Protein AF-A0A2N9GJS6-F1 (afdb_monomer)

Secondary structure (DSSP, 8-state):
-HHHHHHHHHHHHHHHHSPPB-SS-HHHHHHHHHHHHHHTT-GGGG-TT-PPPPPP-TT--HHHHHHHHHHHHHHTS-HHHHHHHHHHTB-GGGHHHHHHHHHHTTT--HHHHHHHHHHHHHHHHHHHHHHHHHHT-SSEEEESS--SEEES-GGGEEEEEEPPTT-EEE-TTS-EEE--EEEEEEEE-TTS-EEEEEEEEE-TT-SSEEEEHHHHHHHHHTT--

Mean predicted aligned error: 14.93 Å

Organism: Fagus sylvatica (NCBI:txid28930)

Solvent-accessible surface area (backbone atoms only — not comparable to full-atom values): 13095 Å² total; per-residue (Å²): 112,69,67,55,53,49,50,54,50,50,48,55,55,53,59,66,68,48,76,62,48,78,89,79,49,66,69,61,51,50,50,52,52,51,50,49,32,49,75,69,68,51,45,65,77,72,42,93,80,61,74,80,81,77,79,93,55,98,80,61,50,71,67,57,54,51,51,47,54,51,48,54,59,58,59,68,56,44,58,45,53,60,42,45,55,53,53,67,41,50,35,79,93,40,50,73,59,38,55,57,46,63,78,45,26,83,80,46,49,74,66,55,50,53,51,53,52,51,54,50,50,53,50,49,53,52,50,52,47,45,50,51,51,30,75,74,33,91,57,40,44,73,33,71,87,37,88,55,34,38,35,43,58,76,86,59,45,82,41,78,43,76,46,65,94,85,48,64,46,81,42,99,86,77,46,73,46,66,37,58,22,38,26,27,35,73,43,73,43,92,86,69,50,80,45,76,45,70,72,28,32,34,26,67,89,48,90,47,24,37,42,22,47,52,52,51,55,56,56,63,63,70,73,61,134

Foldseek 3Di:
DVLVVVVVVCCVVLLVVQDFPPLPCLPVSVVSLCVVCVVVVNNCVVPPPDDDQDDDDPPDDPVSVVVVVVVVVSVVCPQLNSQLSNLVRHDPVCVVVSVVCNVCSNVDGPVRSSVVVVLVSVLVVVVVQVVVVQVVDPAADEDQPDPAWEHQDPVQFPFKDADDPDDWDQDPVRDIADFGIFGWGWDQTPVRDIDIDHRYTHGNPDRHIYDHSNVVSVVSVVPDD

pLDDT: mean 74.8, std 14.0, range [25.7, 96.06]

Sequence (225 aa):
MEGEKMAYKMMNQDFVKLDKFDDLNFIHWQDKMKFILIALKIFYVLDPNLQLIPDPTPQDTEQLKQQRIKREEDELIPKLFQVGAIIAKLSPSWNNYRKKLMHMAQELTLEQIGTHLRIEEESRIHEVHMANAAKNSSEWWYDSGATIYVWNNKMLFKEYVEAGNGLEVLMGNHNTVKVLGTGKVELILSSGKKLVLTNVYYVPDIKKNLVSASLLFKNSVKSYP

Radius of gyration: 25.05 Å; Cα contacts (8 Å, |Δi|>4): 232; chains: 1; bounding box: 68×43×65 Å

InterPro domains:
  IPR054722 Retrovirus-related Pol polyprotein from transposon TNT 1-94-like, beta-barrel domain [PF22936] (140-218)

Structure (mmCIF, N/CA/C/O backbone):
data_AF-A0A2N9GJS6-F1
#
_entry.id   AF-A0A2N9GJS6-F1
#
loop_
_atom_site.group_PDB
_atom_site.id
_atom_site.type_symbol
_atom_site.label_atom_id
_atom_site.label_alt_id
_atom_site.label_comp_id
_atom_site.label_asym_id
_atom_site.label_entity_id
_atom_site.label_seq_id
_atom_site.pdbx_PDB_ins_code
_atom_site.Cartn_x
_atom_site.Cartn_y
_atom_site.Cartn_z
_atom_site.occupancy
_atom_site.B_iso_or_equiv
_atom_site.auth_seq_id
_atom_site.auth_comp_id
_atom_site.auth_asym_id
_atom_site.auth_atom_id
_atom_site.pdbx_PDB_model_num
ATOM 1 N N . MET A 1 1 ? -21.239 7.914 36.320 1.00 48.91 1 MET A N 1
ATOM 2 C CA . MET A 1 1 ? -20.506 6.969 37.198 1.00 48.91 1 MET A CA 1
ATOM 3 C C . MET A 1 1 ? -20.945 5.507 37.072 1.00 48.91 1 MET A C 1
ATOM 5 O O . MET A 1 1 ? -20.077 4.662 36.884 1.00 48.91 1 MET A O 1
ATOM 9 N N . GLU A 1 2 ? -22.235 5.157 37.183 1.00 41.25 2 GLU A N 1
ATOM 10 C CA . GLU A 1 2 ? -22.679 3.747 37.079 1.00 41.25 2 GLU A CA 1
ATOM 11 C C . GLU A 1 2 ? -22.818 3.266 35.622 1.00 41.25 2 GLU A C 1
ATOM 13 O O . GLU A 1 2 ? -22.289 2.209 35.274 1.00 41.25 2 GLU A O 1
ATOM 18 N N . GLY A 1 3 ? -23.407 4.096 34.749 1.00 41.75 3 GLY A N 1
ATOM 19 C CA . GLY A 1 3 ? -23.486 3.843 33.302 1.00 41.75 3 GLY A CA 1
ATOM 20 C C . GLY A 1 3 ? -22.112 3.734 32.633 1.00 41.75 3 GLY A C 1
ATOM 21 O O . GLY A 1 3 ? -21.860 2.791 31.889 1.00 41.75 3 GLY A O 1
ATOM 22 N N . GLU A 1 4 ? -21.172 4.611 32.998 1.00 43.84 4 GLU A N 1
ATOM 23 C CA . GLU A 1 4 ? -19.783 4.563 32.516 1.00 43.84 4 GLU A CA 1
ATOM 24 C C . GLU A 1 4 ? -19.097 3.247 32.904 1.00 43.84 4 GLU A C 1
ATOM 26 O O . GLU A 1 4 ? -18.539 2.564 32.050 1.00 43.84 4 GLU A O 1
ATOM 31 N N . LYS A 1 5 ? -19.173 2.828 34.177 1.00 47.28 5 LYS A N 1
ATOM 32 C CA . LYS A 1 5 ? -18.586 1.553 34.629 1.00 47.28 5 LYS A CA 1
ATOM 33 C C . LYS A 1 5 ? -19.187 0.348 33.907 1.00 47.28 5 LYS A C 1
ATOM 35 O O . LYS A 1 5 ? -18.459 -0.603 33.617 1.00 47.28 5 LYS A O 1
ATOM 40 N N . MET A 1 6 ? -20.490 0.376 33.626 1.00 47.59 6 MET A N 1
ATOM 41 C CA . MET A 1 6 ? -21.161 -0.695 32.896 1.00 47.59 6 MET A CA 1
ATOM 42 C C . MET A 1 6 ? -20.697 -0.734 31.434 1.00 47.59 6 MET A C 1
ATOM 44 O O . MET A 1 6 ? -20.300 -1.798 30.964 1.00 47.59 6 MET A O 1
ATOM 48 N N . ALA A 1 7 ? -20.624 0.422 30.767 1.00 47.66 7 ALA A N 1
ATOM 49 C CA . ALA A 1 7 ? -20.124 0.553 29.401 1.00 47.66 7 ALA A CA 1
ATOM 50 C C . ALA A 1 7 ? -18.656 0.108 29.284 1.00 47.66 7 ALA A C 1
ATOM 52 O O . ALA A 1 7 ? -18.332 -0.701 28.420 1.00 47.66 7 ALA A O 1
ATOM 53 N N . TYR A 1 8 ? -17.776 0.528 30.200 1.00 52.56 8 TYR A N 1
ATOM 54 C CA . TYR A 1 8 ? -16.374 0.090 30.240 1.00 52.56 8 TYR A CA 1
ATOM 55 C C . TYR A 1 8 ? -16.224 -1.419 30.470 1.00 52.56 8 TYR A C 1
ATOM 57 O O . TYR A 1 8 ? -15.370 -2.059 29.854 1.00 52.56 8 TYR A O 1
ATOM 65 N N . LYS A 1 9 ? -17.046 -2.016 31.342 1.00 54.91 9 LYS A N 1
ATOM 66 C CA . LYS A 1 9 ? -17.023 -3.462 31.604 1.00 54.91 9 LYS A CA 1
ATOM 67 C C . LYS A 1 9 ? -17.518 -4.262 30.397 1.00 54.91 9 LYS A C 1
ATOM 69 O O . LYS A 1 9 ? -16.886 -5.258 30.049 1.00 54.91 9 LYS A O 1
ATOM 74 N N . MET A 1 10 ? -18.598 -3.812 29.756 1.00 50.50 10 MET A N 1
ATOM 75 C CA . MET A 1 10 ? -19.155 -4.436 28.551 1.00 50.50 10 MET A CA 1
ATOM 76 C C . MET A 1 10 ? -18.182 -4.306 27.376 1.00 50.50 10 MET A C 1
ATOM 78 O O . MET A 1 10 ? -17.836 -5.307 26.759 1.00 50.50 10 MET A O 1
ATOM 82 N N . MET A 1 11 ? -17.617 -3.111 27.163 1.00 56.28 11 MET A N 1
ATOM 83 C CA . MET A 1 11 ? -16.574 -2.877 26.163 1.00 56.28 11 MET A CA 1
ATOM 84 C C . MET A 1 11 ? -15.368 -3.788 26.396 1.00 56.28 11 MET A C 1
ATOM 86 O O . MET A 1 11 ? -14.962 -4.492 25.481 1.00 56.28 11 MET A O 1
ATOM 90 N N . ASN A 1 12 ? -14.821 -3.871 27.611 1.00 56.28 12 ASN A N 1
ATOM 91 C CA . ASN A 1 12 ? -13.685 -4.760 27.861 1.00 56.28 12 ASN A CA 1
ATOM 92 C C . ASN A 1 12 ? -14.031 -6.241 27.649 1.00 56.28 12 ASN A C 1
ATOM 94 O O . ASN A 1 12 ? -13.223 -6.963 27.074 1.00 56.28 12 ASN A O 1
ATOM 98 N N . GLN A 1 13 ? -15.207 -6.716 28.068 1.00 58.56 13 GLN A N 1
ATOM 99 C CA . GLN A 1 13 ? -15.586 -8.122 27.888 1.00 58.56 13 GLN A CA 1
ATOM 100 C C . GLN A 1 13 ? -15.862 -8.482 26.423 1.00 58.56 13 GLN A C 1
ATOM 102 O O . GLN A 1 13 ? -15.417 -9.536 25.970 1.00 58.56 13 GLN A O 1
ATOM 107 N N . ASP A 1 14 ? -16.543 -7.618 25.674 1.00 55.88 14 ASP A N 1
ATOM 108 C CA . ASP A 1 14 ? -16.928 -7.899 24.290 1.00 55.88 14 ASP A CA 1
ATOM 109 C C . ASP A 1 14 ? -15.783 -7.625 23.308 1.00 55.88 14 ASP A C 1
ATOM 111 O O . ASP A 1 14 ? -15.568 -8.417 22.391 1.00 55.88 14 ASP A O 1
ATOM 115 N N . PHE A 1 15 ? -14.937 -6.614 23.557 1.00 58.06 15 PHE A N 1
ATOM 116 C CA . PHE A 1 15 ? -13.696 -6.454 22.795 1.00 58.06 15 PHE A CA 1
ATOM 117 C C . PHE A 1 15 ? -12.705 -7.586 23.072 1.00 58.06 15 PHE A C 1
ATOM 119 O O . PHE A 1 15 ? -11.945 -7.950 22.179 1.00 58.06 15 PHE A O 1
ATOM 126 N N . VAL A 1 16 ? -12.657 -8.164 24.278 1.00 56.41 16 VAL A N 1
ATOM 127 C CA . VAL A 1 16 ? -11.806 -9.339 24.562 1.00 56.41 16 VAL A CA 1
ATOM 128 C C . VAL A 1 16 ? -12.266 -10.578 23.787 1.00 56.41 16 VAL A C 1
ATOM 130 O O . VAL A 1 16 ? -11.412 -11.366 23.392 1.00 56.41 16 VAL A O 1
ATOM 133 N N . LYS A 1 17 ? -13.569 -10.709 23.509 1.00 58.41 17 LYS A N 1
ATOM 134 C CA . LYS A 1 17 ? -14.147 -11.792 22.693 1.00 58.41 17 LYS A CA 1
ATOM 135 C C . LYS A 1 17 ? -14.039 -11.571 21.183 1.00 58.41 17 LYS A C 1
ATOM 137 O O . LYS A 1 17 ? -14.344 -12.490 20.429 1.00 58.41 17 LYS A O 1
ATOM 142 N N . LEU A 1 18 ? -13.636 -10.384 20.730 1.00 59.94 18 LEU A N 1
ATOM 143 C CA . LEU A 1 18 ? -13.315 -10.185 19.321 1.00 59.94 18 LEU A CA 1
ATOM 144 C C . LEU A 1 18 ? -12.105 -11.039 18.956 1.00 59.94 18 LEU A C 1
ATOM 146 O O . LEU A 1 18 ? -11.035 -10.905 19.563 1.00 59.94 18 LEU A O 1
ATOM 150 N N . ASP A 1 19 ? -12.269 -11.852 17.916 1.00 60.84 19 ASP A N 1
ATOM 151 C CA . ASP A 1 19 ? -11.137 -12.455 17.230 1.00 60.84 19 ASP A CA 1
ATOM 152 C C . ASP A 1 19 ? -10.161 -11.346 16.830 1.00 60.84 19 ASP A C 1
ATOM 154 O O . ASP A 1 19 ? -10.556 -10.249 16.410 1.00 60.84 19 ASP A O 1
ATOM 158 N N . LYS A 1 20 ? -8.866 -11.615 17.005 1.00 64.19 20 LYS A N 1
ATOM 159 C CA . LYS A 1 20 ? -7.835 -10.706 16.505 1.00 64.19 20 LYS A CA 1
ATOM 160 C C . LYS A 1 20 ? -8.038 -10.545 15.005 1.00 64.19 20 LYS A C 1
ATOM 162 O O . LYS A 1 20 ? -8.364 -11.512 14.325 1.00 64.19 20 LYS A O 1
ATOM 167 N N . PHE A 1 21 ? -7.818 -9.334 14.504 1.00 63.44 21 PHE A N 1
ATOM 168 C CA . PHE A 1 21 ? -7.719 -9.129 13.067 1.00 63.44 21 PHE A CA 1
ATOM 169 C C . PHE A 1 21 ? -6.531 -9.957 12.566 1.00 63.44 21 PHE A C 1
ATOM 171 O O . PHE A 1 21 ? -5.396 -9.648 12.921 1.00 63.44 21 PHE A O 1
ATOM 178 N N . ASP A 1 22 ? -6.805 -11.055 11.865 1.00 62.56 22 ASP A N 1
ATOM 179 C CA . ASP A 1 22 ? -5.855 -12.121 11.525 1.00 62.56 22 ASP A CA 1
ATOM 180 C C . ASP A 1 22 ? -5.348 -12.039 10.078 1.00 62.56 22 ASP A C 1
ATOM 182 O O . ASP A 1 22 ? -4.742 -12.982 9.578 1.00 62.56 22 ASP A O 1
ATOM 186 N N . ASP A 1 23 ? -5.552 -10.887 9.433 1.00 60.12 23 ASP A N 1
ATOM 187 C CA . ASP A 1 23 ? -5.079 -10.541 8.086 1.00 60.12 23 ASP A CA 1
ATOM 188 C C . ASP A 1 23 ? -5.744 -11.337 6.947 1.00 60.12 23 ASP A C 1
ATOM 190 O O . ASP A 1 23 ? -5.375 -11.158 5.787 1.00 60.12 23 ASP A O 1
ATOM 194 N N . LEU A 1 24 ? -6.697 -12.228 7.252 1.00 58.56 24 LEU A N 1
ATOM 195 C CA . LEU A 1 24 ? -7.294 -13.135 6.266 1.00 58.56 24 LEU A CA 1
ATOM 196 C C . LEU A 1 24 ? -8.731 -12.768 5.882 1.00 58.56 24 LEU A C 1
ATOM 198 O O . LEU A 1 24 ? -9.206 -13.243 4.853 1.00 58.56 24 LEU A O 1
ATOM 202 N N . ASN A 1 25 ? -9.434 -11.946 6.674 1.00 65.31 25 ASN A N 1
ATOM 203 C CA . ASN A 1 25 ? -10.851 -11.639 6.449 1.00 65.31 25 ASN A CA 1
ATOM 204 C C . ASN A 1 25 ? -11.275 -10.237 6.942 1.00 65.31 25 ASN A C 1
ATOM 206 O O . ASN A 1 25 ? -12.138 -10.126 7.821 1.00 65.31 25 ASN A O 1
ATOM 210 N N . PHE A 1 26 ? -10.739 -9.151 6.366 1.00 65.00 26 PHE A N 1
ATOM 211 C CA . PHE A 1 26 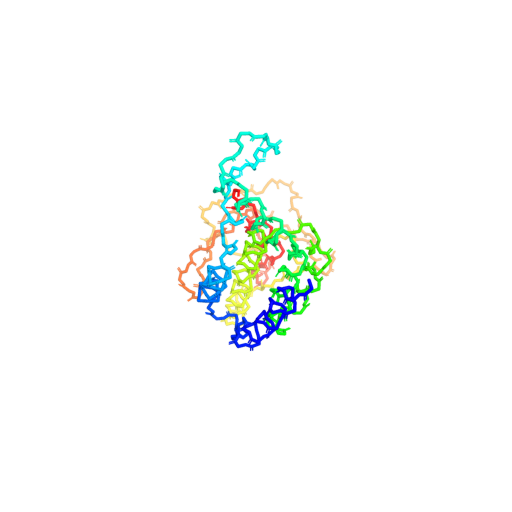? -11.176 -7.784 6.702 1.00 65.00 26 PHE A CA 1
ATOM 212 C C . PHE A 1 26 ? -12.683 -7.571 6.623 1.00 65.00 26 PHE A C 1
ATOM 214 O O . PHE A 1 26 ? -13.226 -6.943 7.520 1.00 65.00 26 PHE A O 1
ATOM 221 N N . ILE A 1 27 ? -13.381 -8.137 5.633 1.00 65.56 27 ILE A N 1
ATOM 222 C CA . ILE A 1 27 ? -14.846 -8.008 5.528 1.00 65.56 27 ILE A CA 1
ATOM 223 C C . ILE A 1 27 ? -15.530 -8.589 6.773 1.00 65.56 27 ILE A C 1
ATOM 225 O O . ILE A 1 27 ? -16.371 -7.936 7.381 1.00 65.56 27 ILE A O 1
ATOM 229 N N . HIS A 1 28 ? -15.114 -9.776 7.218 1.00 67.81 28 HIS A N 1
ATOM 230 C CA . HIS A 1 28 ? -15.695 -10.422 8.395 1.00 67.81 28 HIS A CA 1
ATOM 231 C C . HIS A 1 28 ? -15.367 -9.673 9.691 1.00 67.81 28 HIS A C 1
ATOM 233 O O . HIS A 1 28 ? -16.224 -9.507 10.561 1.00 67.81 28 HIS A O 1
ATOM 239 N N . TRP A 1 29 ? -14.127 -9.198 9.820 1.00 71.94 29 TRP A N 1
ATOM 240 C CA . TRP A 1 29 ? -13.717 -8.369 10.948 1.00 71.94 29 TRP A CA 1
ATOM 241 C C . TRP A 1 29 ? -14.469 -7.029 10.963 1.00 71.94 29 TRP A C 1
ATOM 243 O O . TRP A 1 29 ? -14.984 -6.620 12.003 1.00 71.94 29 TRP A O 1
ATOM 253 N N . GLN A 1 30 ? -14.615 -6.383 9.806 1.00 69.62 30 GLN A N 1
ATOM 254 C CA . GLN A 1 30 ? -15.364 -5.144 9.628 1.00 69.62 30 GLN A CA 1
ATOM 255 C C . GLN A 1 30 ? -16.842 -5.344 9.978 1.00 69.62 30 GLN A C 1
ATOM 257 O O . GLN A 1 30 ? -17.414 -4.511 10.679 1.00 69.62 30 GLN A O 1
ATOM 262 N N . ASP A 1 31 ? -17.458 -6.446 9.554 1.00 71.94 31 ASP A N 1
ATOM 263 C CA . ASP A 1 31 ? -18.848 -6.767 9.882 1.00 71.94 31 ASP A CA 1
ATOM 264 C C . ASP A 1 31 ? -19.033 -7.049 11.377 1.00 71.94 31 ASP A C 1
ATOM 266 O O . ASP A 1 31 ? -19.996 -6.568 11.974 1.00 71.94 31 ASP A O 1
ATOM 270 N N . LYS A 1 32 ? -18.079 -7.731 12.026 1.00 69.75 32 LYS A N 1
ATOM 271 C CA . LYS A 1 32 ? -18.058 -7.892 13.492 1.00 69.75 32 LYS A CA 1
ATOM 272 C C . LYS A 1 32 ? -17.941 -6.547 14.214 1.00 69.75 32 LYS A C 1
ATOM 274 O O . LYS A 1 32 ? -18.655 -6.310 15.187 1.00 69.75 32 LYS A O 1
ATOM 279 N N . MET A 1 33 ? -17.092 -5.645 13.725 1.00 71.69 33 MET A N 1
ATOM 280 C CA . MET A 1 33 ? -16.967 -4.294 14.279 1.00 71.69 33 MET A CA 1
ATOM 281 C C . MET A 1 33 ? -18.259 -3.489 14.101 1.00 71.69 33 M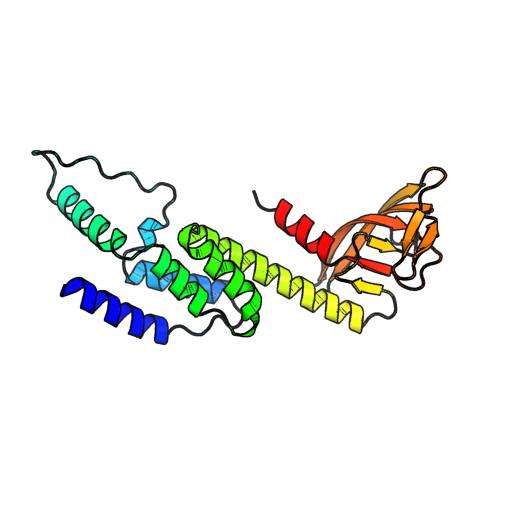ET A C 1
ATOM 283 O O . MET A 1 33 ? -18.741 -2.898 15.066 1.00 71.69 33 MET A O 1
ATOM 287 N N . LYS A 1 34 ? -18.872 -3.516 12.910 1.00 71.25 34 LYS A N 1
ATOM 288 C CA . LYS A 1 34 ? -20.184 -2.896 12.661 1.00 71.25 34 LYS A CA 1
ATOM 289 C C . LYS A 1 34 ? -21.250 -3.465 13.594 1.00 71.25 34 LYS A C 1
ATOM 291 O O . LYS A 1 34 ? -21.990 -2.698 14.201 1.00 71.25 34 LYS A O 1
ATOM 296 N N . PHE A 1 35 ? -21.295 -4.786 13.760 1.00 69.06 35 PHE A N 1
ATOM 297 C CA . PHE A 1 35 ? -22.226 -5.455 14.666 1.00 69.06 35 PHE A CA 1
ATOM 298 C C . PHE A 1 35 ? -22.086 -4.953 16.108 1.00 69.06 35 PHE A C 1
ATOM 300 O O . PHE A 1 35 ? -23.094 -4.664 16.746 1.00 69.06 35 PHE A O 1
ATOM 307 N N . ILE A 1 36 ? -20.861 -4.773 16.611 1.00 65.94 36 ILE A N 1
ATOM 308 C CA . ILE A 1 36 ? -20.629 -4.234 17.960 1.00 65.94 36 ILE A CA 1
ATOM 309 C C . ILE A 1 36 ? -21.100 -2.789 18.067 1.00 65.94 36 ILE A C 1
ATOM 311 O O . ILE A 1 36 ? -21.807 -2.454 19.011 1.00 65.94 36 ILE A O 1
ATOM 315 N N . LEU A 1 37 ? -20.769 -1.935 17.098 1.00 70.62 37 LEU A N 1
ATOM 316 C CA . LEU A 1 37 ? -21.235 -0.547 17.100 1.00 70.62 37 LEU A CA 1
ATOM 317 C C . LEU A 1 37 ? -22.772 -0.467 17.071 1.00 70.62 37 LEU A C 1
ATOM 319 O O . LEU A 1 37 ? -23.361 0.414 17.700 1.00 70.62 37 LEU A O 1
ATOM 323 N N . ILE A 1 38 ? -23.431 -1.404 16.380 1.00 69.62 38 ILE A N 1
ATOM 324 C CA . ILE A 1 38 ? -24.895 -1.538 16.357 1.00 69.62 38 ILE A CA 1
ATOM 325 C C . ILE A 1 38 ? -25.420 -2.024 17.713 1.00 69.62 38 ILE A C 1
ATOM 327 O O . ILE A 1 38 ? -26.363 -1.436 18.240 1.00 69.62 38 ILE A O 1
ATOM 331 N N . ALA A 1 39 ? -24.807 -3.052 18.307 1.00 66.62 39 ALA A N 1
ATOM 332 C CA . ALA A 1 39 ? -25.189 -3.592 19.613 1.00 66.62 39 ALA A CA 1
ATOM 333 C C . ALA A 1 39 ? -25.027 -2.555 20.737 1.00 66.62 39 ALA A C 1
ATOM 335 O O . ALA A 1 39 ? -25.880 -2.449 21.617 1.00 66.62 39 ALA A O 1
ATOM 336 N N . LEU A 1 40 ? -23.978 -1.734 20.651 1.00 61.72 40 LEU A N 1
ATOM 337 C CA . LEU A 1 40 ? -23.726 -0.585 21.519 1.00 61.72 40 LEU A CA 1
ATOM 338 C C . LEU A 1 40 ? -24.642 0.610 21.207 1.00 61.72 40 LEU A C 1
ATOM 340 O O . LEU A 1 40 ? -24.613 1.599 21.923 1.00 61.72 40 LEU A O 1
ATOM 344 N N . LYS A 1 41 ? -25.474 0.530 20.159 1.00 68.69 41 LYS A N 1
ATOM 345 C CA . LYS A 1 41 ? -26.375 1.595 19.689 1.00 68.69 41 LYS A CA 1
ATOM 346 C C . LYS A 1 41 ? -25.675 2.914 19.331 1.00 68.69 41 LYS A C 1
ATOM 348 O O . LYS A 1 41 ? -26.364 3.935 19.282 1.00 68.69 41 LYS A O 1
ATOM 353 N N . ILE A 1 42 ? -24.379 2.868 19.010 1.00 71.00 42 ILE A N 1
ATOM 354 C CA . ILE A 1 42 ? -23.533 4.015 18.620 1.00 71.00 42 ILE A CA 1
ATOM 355 C C . ILE A 1 42 ? -23.208 4.053 17.121 1.00 71.00 42 ILE A C 1
ATOM 357 O O . ILE A 1 42 ? -22.616 5.011 16.640 1.00 71.00 42 ILE A O 1
ATOM 361 N N . PHE A 1 43 ? -23.616 3.039 16.348 1.00 69.44 43 PHE A N 1
ATOM 362 C CA . PHE A 1 43 ? -23.353 2.967 14.903 1.00 69.44 43 PHE A CA 1
ATOM 363 C C . PHE A 1 43 ? -23.827 4.202 14.120 1.00 69.44 43 PHE A C 1
ATOM 365 O O . PHE A 1 43 ? -23.201 4.572 13.135 1.00 69.44 43 PHE A O 1
ATOM 372 N N . TYR A 1 44 ? -24.884 4.877 14.584 1.00 73.19 44 TYR A N 1
ATOM 373 C CA . TYR A 1 44 ? -25.401 6.106 13.969 1.00 73.19 44 TYR A CA 1
ATOM 374 C C . TYR A 1 44 ? -24.387 7.266 13.958 1.00 73.19 44 TYR A C 1
ATOM 376 O O . TYR A 1 44 ? -24.535 8.182 13.160 1.00 73.19 44 TYR A O 1
ATOM 384 N N . VAL A 1 45 ? -23.354 7.235 14.811 1.00 67.44 45 VAL A N 1
ATOM 385 C CA . VAL A 1 45 ? -22.253 8.218 14.809 1.00 67.44 45 VAL A CA 1
ATOM 386 C C . VAL A 1 45 ? -21.424 8.127 13.522 1.00 67.44 45 VAL A C 1
ATOM 388 O O . VAL A 1 45 ? -20.720 9.068 13.170 1.00 67.44 45 VAL A O 1
ATOM 391 N N . LEU A 1 46 ? -21.522 7.005 12.804 1.00 63.88 46 LEU A N 1
ATOM 392 C CA . LEU A 1 46 ? -20.900 6.805 11.497 1.00 63.88 46 LEU A CA 1
ATOM 393 C C . LEU A 1 46 ? -21.777 7.261 10.326 1.00 63.88 46 LEU A C 1
ATOM 395 O O . LEU A 1 46 ? -21.359 7.093 9.185 1.00 63.88 46 LEU A O 1
ATOM 399 N N . ASP A 1 47 ? -22.984 7.783 10.568 1.00 68.88 47 ASP A N 1
ATOM 400 C CA . ASP A 1 47 ? -23.830 8.306 9.495 1.00 68.88 47 ASP A CA 1
ATOM 401 C C . ASP A 1 47 ? -23.272 9.657 9.004 1.00 68.88 47 ASP A C 1
ATOM 403 O O . ASP A 1 47 ? -23.279 10.629 9.767 1.00 68.88 47 ASP A O 1
ATOM 407 N N . PRO A 1 48 ? -22.810 9.769 7.742 1.00 57.22 48 PRO A N 1
ATOM 408 C CA . PRO A 1 48 ? -22.294 11.028 7.203 1.00 57.22 48 PRO A CA 1
ATOM 409 C C . PRO A 1 48 ? -23.372 12.117 7.096 1.00 57.22 48 PRO A C 1
ATOM 411 O O . PRO A 1 48 ? -23.043 13.294 6.969 1.00 57.22 48 PRO A O 1
ATOM 414 N N . ASN A 1 49 ? -24.655 11.747 7.175 1.00 72.06 49 ASN A N 1
ATOM 415 C CA . ASN A 1 49 ? -25.791 12.666 7.166 1.00 72.06 49 ASN A CA 1
ATOM 416 C C . ASN A 1 49 ? -26.360 12.915 8.571 1.00 72.06 49 ASN A C 1
ATOM 418 O O . ASN A 1 49 ? -27.497 13.381 8.703 1.00 72.06 49 ASN A O 1
ATOM 422 N N . LEU A 1 50 ? -25.604 12.596 9.628 1.00 74.31 50 LEU A N 1
ATOM 423 C CA . LEU A 1 50 ? -26.063 12.773 10.999 1.00 74.31 50 LEU A CA 1
ATOM 424 C C . LEU A 1 50 ? -26.395 14.247 11.276 1.00 74.31 50 LEU A C 1
ATOM 426 O O . LEU A 1 50 ? -25.516 15.101 11.374 1.00 74.31 50 LEU A O 1
ATOM 430 N N . GLN A 1 51 ? -27.684 14.542 11.448 1.00 76.62 51 GLN A N 1
ATOM 431 C CA . GLN A 1 51 ? -28.150 15.899 11.730 1.00 76.62 51 GLN A CA 1
ATOM 432 C C . GLN A 1 51 ? -27.608 16.393 13.075 1.00 76.62 51 GLN A C 1
ATOM 434 O O . GLN A 1 51 ? -27.630 15.651 14.060 1.00 76.62 51 GLN A O 1
ATOM 439 N N . LEU A 1 52 ? -27.159 17.648 13.139 1.00 70.00 52 LEU A N 1
ATOM 440 C CA . LEU A 1 52 ? -26.821 18.319 14.397 1.00 70.00 52 LEU A CA 1
ATOM 441 C C . LEU A 1 52 ? -28.061 18.379 15.296 1.00 70.00 52 LEU A C 1
ATOM 443 O O . LEU A 1 52 ? -29.165 18.627 14.812 1.00 70.00 52 LEU A O 1
ATOM 447 N N . ILE A 1 53 ? -27.892 18.137 16.598 1.00 75.12 53 ILE A N 1
ATOM 448 C CA . ILE A 1 53 ? -28.994 18.368 17.535 1.00 75.12 53 ILE A CA 1
ATOM 449 C C . ILE A 1 53 ? -29.133 19.888 17.722 1.00 75.12 53 ILE A C 1
ATOM 451 O O . ILE A 1 53 ? -28.134 20.530 18.040 1.00 75.12 53 ILE A O 1
ATOM 455 N N . PRO A 1 54 ? -30.341 20.462 17.564 1.00 79.69 54 PRO A N 1
ATOM 456 C CA . PRO A 1 54 ? -30.609 21.854 17.907 1.00 79.69 54 PRO A CA 1
ATOM 457 C C . PRO A 1 54 ? -30.350 22.157 19.389 1.00 79.69 54 PRO A C 1
ATOM 459 O O . PRO A 1 54 ? -30.562 21.295 20.256 1.00 79.69 54 PRO A O 1
ATOM 462 N N . ASP A 1 55 ? -29.983 23.408 19.674 1.00 82.38 55 ASP A N 1
ATOM 463 C CA . ASP A 1 55 ? -29.795 23.909 21.037 1.00 82.38 55 ASP A CA 1
ATOM 464 C C . ASP A 1 55 ? -31.043 23.686 21.915 1.00 82.38 55 ASP A C 1
ATOM 466 O O . ASP A 1 55 ? -32.162 23.628 21.395 1.00 82.38 55 ASP A O 1
ATOM 470 N N . PRO A 1 56 ? -30.884 23.533 23.245 1.00 86.31 56 PRO A N 1
ATOM 471 C CA . PRO A 1 56 ? -32.003 23.315 24.156 1.00 86.31 56 PRO A CA 1
ATOM 472 C C . PRO A 1 56 ? -33.040 24.438 24.088 1.00 86.31 56 PRO A C 1
ATOM 474 O O . PRO A 1 56 ? -32.713 25.607 24.294 1.00 86.31 56 PRO A O 1
ATOM 477 N N . THR A 1 57 ? -34.306 24.076 23.870 1.00 87.50 57 THR A N 1
ATOM 478 C CA . THR A 1 57 ? -35.434 25.010 23.899 1.00 87.50 57 THR A CA 1
ATOM 479 C C . THR A 1 57 ? -36.508 24.563 24.897 1.00 87.50 57 THR A C 1
ATOM 481 O O . THR A 1 57 ? -36.704 23.366 25.122 1.00 87.50 57 THR A O 1
ATOM 484 N N . PRO A 1 58 ? -37.264 25.497 25.504 1.00 84.81 58 PRO A N 1
ATOM 485 C CA . PRO A 1 58 ? -38.335 25.147 26.439 1.00 84.81 58 PRO A CA 1
ATOM 486 C C . PRO A 1 58 ? -39.459 24.295 25.825 1.00 84.81 58 PRO A C 1
ATOM 488 O O . PRO A 1 58 ? -40.177 23.627 26.567 1.00 84.81 58 PRO A O 1
ATOM 491 N N . GLN A 1 59 ? -39.626 24.311 24.496 1.00 86.50 59 GLN A N 1
ATOM 492 C CA . GLN A 1 59 ? -40.633 23.520 23.775 1.00 86.50 59 GLN A CA 1
ATOM 493 C C . GLN A 1 59 ? -40.126 22.150 23.290 1.00 86.50 59 GLN A C 1
ATOM 495 O O . GLN A 1 59 ? -40.838 21.472 22.547 1.00 86.50 59 GLN A O 1
ATOM 500 N N . ASP A 1 60 ? -38.924 21.723 23.685 1.00 87.75 60 ASP A N 1
ATOM 501 C CA . ASP A 1 60 ? -38.372 20.450 23.227 1.00 87.75 60 ASP A CA 1
ATOM 502 C C . ASP A 1 60 ? -39.259 19.267 23.616 1.00 87.75 60 ASP A C 1
ATOM 504 O O . ASP A 1 60 ? -39.658 19.099 24.774 1.00 87.75 60 ASP A O 1
ATOM 508 N N . THR A 1 61 ? -39.510 18.394 22.643 1.00 89.50 61 THR A N 1
ATOM 509 C CA . THR A 1 61 ? -40.181 17.122 22.894 1.00 89.50 61 THR A CA 1
ATOM 510 C C . THR A 1 61 ? -39.312 16.238 23.788 1.00 89.50 61 THR A C 1
ATOM 512 O O . THR A 1 61 ? -38.081 16.271 23.730 1.00 89.50 61 THR A O 1
ATOM 515 N N . GLU A 1 62 ? -39.945 15.381 24.589 1.00 87.69 62 GLU A N 1
ATOM 516 C CA . GLU A 1 62 ? -39.224 14.402 25.417 1.00 87.69 62 GLU A CA 1
ATOM 517 C C . GLU A 1 62 ? -38.306 13.497 24.579 1.00 87.69 62 GLU A C 1
ATOM 519 O O . GLU A 1 62 ? -37.232 13.109 25.028 1.00 87.69 62 GLU A O 1
ATOM 524 N N . GLN A 1 63 ? -38.670 13.235 23.321 1.00 84.56 63 GLN A N 1
ATOM 525 C CA . GLN A 1 63 ? -37.819 12.517 22.372 1.00 84.56 63 GLN A CA 1
ATOM 526 C C . GLN A 1 63 ? -36.521 13.275 22.060 1.00 84.56 63 GLN A C 1
ATOM 528 O O . GLN A 1 63 ? -35.455 12.662 22.061 1.00 84.56 63 GLN A O 1
ATOM 533 N N . LEU A 1 64 ? -36.585 14.595 21.843 1.00 84.25 64 LEU A N 1
ATOM 534 C CA . LEU A 1 64 ? -35.403 15.424 21.585 1.00 84.25 64 LEU A CA 1
ATOM 535 C C . LEU A 1 64 ? -34.482 15.487 22.810 1.00 84.25 64 LEU A C 1
ATOM 537 O O . LEU A 1 64 ? -33.261 15.396 22.679 1.00 84.25 64 LEU A O 1
ATOM 541 N N . LYS A 1 65 ? -35.068 15.582 24.009 1.00 85.00 65 LYS A N 1
ATOM 542 C CA . LYS A 1 65 ? -34.318 15.561 25.274 1.00 85.00 65 LYS A CA 1
ATOM 543 C C . LYS A 1 65 ? -33.594 14.229 25.473 1.00 85.00 65 LYS A C 1
ATOM 545 O O . LYS A 1 65 ? -32.404 14.223 25.769 1.00 85.00 65 LYS A O 1
ATOM 550 N N . GLN A 1 66 ? -34.279 13.109 25.240 1.00 82.38 66 GLN A N 1
ATOM 551 C CA . GLN A 1 66 ? -33.677 11.773 25.312 1.00 82.38 66 GLN A CA 1
ATOM 552 C C . GLN A 1 66 ? -32.590 11.570 24.250 1.00 82.38 66 GLN A C 1
ATOM 554 O O . GLN A 1 66 ? -31.557 10.967 24.529 1.00 82.38 66 GLN A O 1
ATOM 559 N N . GLN A 1 67 ? -32.779 12.107 23.042 1.00 80.50 67 GLN A N 1
ATOM 560 C CA . GLN A 1 67 ? -31.763 12.055 21.995 1.00 80.50 67 GLN A CA 1
ATOM 561 C C . GLN A 1 67 ? -30.509 12.865 22.363 1.00 80.50 67 GLN A C 1
ATOM 563 O O . GLN A 1 67 ? -29.409 12.406 22.064 1.00 80.50 67 GLN A O 1
ATOM 568 N N . ARG A 1 68 ? -30.652 14.020 23.035 1.00 82.12 68 ARG A N 1
ATOM 569 C CA . ARG A 1 68 ? -29.515 14.794 23.571 1.00 82.12 68 ARG A CA 1
ATOM 570 C C . ARG A 1 68 ? -28.739 14.035 24.627 1.00 82.12 68 ARG A C 1
ATOM 572 O O . ARG A 1 68 ? -27.541 13.870 24.456 1.00 82.12 68 ARG A O 1
ATOM 579 N N . ILE A 1 69 ? -29.429 13.529 25.648 1.00 77.75 69 ILE A N 1
ATOM 580 C CA . ILE A 1 69 ? -28.802 12.760 26.733 1.00 77.75 69 ILE A CA 1
ATOM 581 C C . ILE A 1 69 ? -28.042 11.570 26.149 1.00 77.75 69 ILE A C 1
ATOM 583 O O . ILE A 1 69 ? -26.873 11.369 26.454 1.00 77.75 69 ILE A O 1
ATOM 587 N N . LYS A 1 70 ? -28.673 10.835 25.226 1.00 75.75 70 LYS A N 1
ATOM 588 C CA . LYS A 1 70 ? -28.025 9.714 24.549 1.00 75.75 70 LYS A CA 1
ATOM 589 C C . LYS A 1 70 ? -26.787 10.147 23.751 1.00 75.75 70 LYS A C 1
ATOM 591 O O . LYS A 1 70 ? -25.779 9.455 23.794 1.00 75.75 70 LYS A O 1
ATOM 596 N N . ARG A 1 71 ? -26.840 11.265 23.013 1.00 74.50 71 ARG A N 1
ATOM 597 C CA . ARG A 1 71 ? -25.668 11.750 22.264 1.00 74.50 71 ARG A CA 1
ATOM 598 C C . ARG A 1 71 ? -24.547 12.218 23.181 1.00 74.50 71 ARG A C 1
ATOM 600 O O . ARG A 1 71 ? -23.413 11.891 22.877 1.00 74.50 71 ARG A O 1
ATOM 607 N N . GLU A 1 72 ? -24.843 12.906 24.281 1.00 70.75 72 GLU A N 1
ATOM 608 C CA . GLU A 1 72 ? -23.835 13.255 25.293 1.00 70.75 72 GLU A CA 1
ATOM 609 C C . GLU A 1 72 ? -23.197 11.993 25.892 1.00 70.75 72 GLU A C 1
ATOM 611 O O . GLU A 1 72 ? -21.976 11.910 25.989 1.00 70.75 72 GLU A O 1
ATOM 616 N N . GLU A 1 73 ? -23.992 10.973 26.229 1.00 67.25 73 GLU A N 1
ATOM 617 C CA . GLU A 1 73 ? -23.491 9.683 26.726 1.00 67.25 73 GLU A CA 1
ATOM 618 C C . GLU A 1 73 ? -22.633 8.928 25.696 1.00 67.25 73 GLU A C 1
ATOM 620 O O . GLU A 1 73 ? -21.608 8.343 26.050 1.00 67.25 73 GLU A O 1
ATOM 625 N N . ASP A 1 74 ? -23.015 8.959 24.420 1.00 67.56 74 ASP A N 1
ATOM 626 C CA . ASP A 1 74 ? -22.272 8.311 23.335 1.00 67.56 74 ASP A CA 1
ATOM 627 C C . ASP A 1 74 ? -21.009 9.114 22.943 1.00 67.56 74 ASP A C 1
ATOM 629 O O . ASP A 1 74 ? -19.998 8.533 22.538 1.00 67.56 74 ASP A O 1
ATOM 633 N N . GLU A 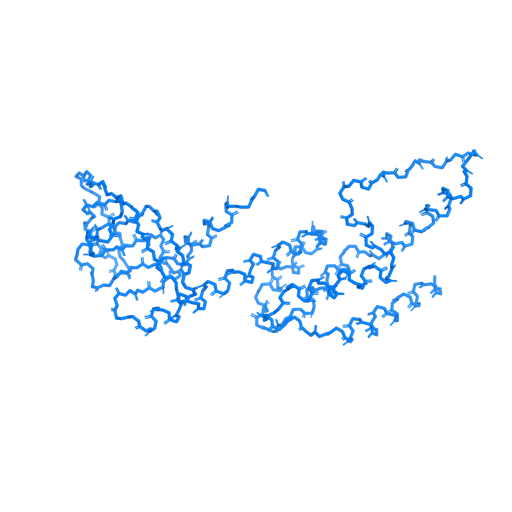1 75 ? -21.037 10.442 23.100 1.00 62.59 75 GLU A N 1
ATOM 634 C CA . GLU A 1 75 ? -19.909 11.365 22.911 1.00 62.59 75 GLU A CA 1
ATOM 635 C C . GLU A 1 75 ? -18.882 11.266 24.055 1.00 62.59 75 GLU A C 1
ATOM 637 O O . GLU A 1 75 ? -17.688 11.494 23.836 1.00 62.59 75 GLU A O 1
ATOM 642 N N . LEU A 1 76 ? -19.308 10.818 25.246 1.00 53.62 76 LEU A N 1
ATOM 643 C CA . LEU A 1 76 ? -18.429 10.503 26.380 1.00 53.62 76 LEU A CA 1
ATOM 644 C C . LEU A 1 76 ? -17.508 9.301 26.129 1.00 53.62 76 LEU A C 1
ATOM 646 O O . LEU A 1 76 ? -16.529 9.157 26.861 1.00 53.62 76 LEU A O 1
ATOM 650 N N . ILE A 1 77 ? -17.760 8.452 25.120 1.00 60.44 77 ILE A N 1
ATOM 651 C CA . ILE A 1 77 ? -16.766 7.474 24.653 1.00 60.44 77 ILE A CA 1
ATOM 652 C C . ILE A 1 77 ? -15.817 8.213 23.704 1.00 60.44 77 ILE A C 1
ATOM 654 O O . ILE A 1 77 ? -16.162 8.398 22.532 1.00 60.44 77 ILE A O 1
ATOM 658 N N . PRO A 1 78 ? -14.601 8.603 24.139 1.00 63.59 78 PRO A N 1
ATOM 659 C CA . PRO A 1 78 ? -13.756 9.462 23.326 1.00 63.59 78 PRO A CA 1
ATOM 660 C C . PRO A 1 78 ? -13.447 8.770 22.000 1.00 63.59 78 PRO A C 1
ATOM 662 O O . PRO A 1 78 ? -13.108 7.584 21.989 1.00 63.59 78 PRO A O 1
ATOM 665 N N . LYS A 1 79 ? -13.495 9.500 20.879 1.00 63.06 79 LYS A N 1
ATOM 666 C CA . LYS A 1 79 ? -13.093 8.972 19.557 1.00 63.06 79 LYS A CA 1
ATOM 667 C C . LYS A 1 79 ? -11.725 8.281 19.621 1.00 63.06 79 LYS A C 1
ATOM 669 O O . LYS A 1 79 ? -11.547 7.199 19.069 1.00 63.06 79 LYS A O 1
ATOM 674 N N . LEU A 1 80 ? -10.811 8.845 20.417 1.00 61.09 80 LEU A N 1
ATOM 675 C CA . LEU A 1 80 ? -9.500 8.275 20.733 1.00 61.09 80 LEU A CA 1
ATOM 676 C C . LEU A 1 80 ? -9.574 6.871 21.358 1.00 61.09 80 LEU A C 1
ATOM 678 O O . LEU A 1 80 ? -8.733 6.027 21.064 1.00 61.09 80 LEU A O 1
ATOM 682 N N . PHE A 1 81 ? -10.563 6.600 22.210 1.00 67.44 81 PHE A N 1
ATOM 683 C CA . PHE A 1 81 ? -10.764 5.291 22.830 1.00 67.44 81 PHE A CA 1
ATOM 684 C C . PHE A 1 81 ? -11.315 4.274 21.825 1.00 67.44 81 PHE A C 1
ATOM 686 O O . PHE A 1 81 ? -10.824 3.150 21.771 1.00 67.44 81 PHE A O 1
ATOM 693 N N . GLN A 1 82 ? -12.267 4.675 20.975 1.00 69.56 82 GLN A N 1
ATOM 694 C CA . GLN A 1 82 ? -12.832 3.805 19.933 1.00 69.56 82 GLN A CA 1
ATOM 695 C C . GLN A 1 82 ? -11.762 3.416 18.897 1.00 69.56 82 GLN A C 1
ATOM 697 O O . GLN A 1 82 ? -11.552 2.236 18.610 1.00 69.56 82 GLN A O 1
ATOM 702 N N . VAL A 1 83 ? -11.021 4.407 18.396 1.00 72.62 83 VAL A N 1
ATOM 703 C CA . VAL A 1 83 ? -9.917 4.228 17.442 1.00 72.62 83 VAL A CA 1
ATOM 704 C C . VAL A 1 83 ? -8.753 3.478 18.094 1.00 72.62 83 VAL A C 1
ATOM 706 O O . VAL A 1 83 ? -8.241 2.513 17.528 1.00 72.62 83 VAL A O 1
ATOM 709 N N . GLY A 1 84 ? -8.372 3.844 19.319 1.00 74.19 84 GLY A N 1
ATOM 710 C CA . GLY A 1 84 ? -7.314 3.176 20.077 1.00 74.19 84 GLY A CA 1
ATOM 711 C C . GLY A 1 84 ? -7.613 1.703 20.365 1.00 74.19 84 GLY A C 1
ATOM 712 O O . GLY A 1 84 ? -6.720 0.864 20.235 1.00 74.19 84 GLY A O 1
ATOM 713 N N . ALA A 1 85 ? -8.864 1.359 20.685 1.00 72.00 85 ALA A N 1
ATOM 714 C CA . ALA A 1 85 ? -9.292 -0.024 20.892 1.00 72.00 85 ALA A CA 1
ATOM 715 C C . ALA A 1 85 ? -9.178 -0.860 19.607 1.00 72.00 85 ALA A C 1
ATOM 717 O O . ALA A 1 85 ? -8.695 -1.992 19.656 1.00 72.00 85 ALA A O 1
ATOM 718 N N . ILE A 1 86 ? -9.541 -0.291 18.453 1.00 74.12 86 ILE A N 1
ATOM 719 C CA . ILE A 1 86 ? -9.374 -0.933 17.141 1.00 74.12 86 ILE A CA 1
ATOM 720 C C . ILE A 1 86 ? -7.894 -1.166 16.833 1.00 74.12 86 ILE A C 1
ATOM 722 O O . ILE A 1 86 ? -7.494 -2.291 16.530 1.00 74.12 86 ILE A O 1
ATOM 726 N N . ILE A 1 87 ? -7.060 -0.132 16.979 1.00 77.00 87 ILE A N 1
ATOM 727 C CA . ILE A 1 87 ? -5.611 -0.228 16.745 1.00 77.00 87 ILE A CA 1
ATOM 728 C C . ILE A 1 87 ? -4.986 -1.285 17.665 1.00 77.00 87 ILE A C 1
ATOM 730 O O . ILE A 1 87 ? -4.100 -2.041 17.258 1.00 77.00 87 ILE A O 1
ATOM 734 N N . ALA A 1 88 ? -5.464 -1.383 18.907 1.00 78.75 88 ALA A N 1
ATOM 735 C CA . ALA A 1 88 ? -4.970 -2.358 19.866 1.00 78.75 88 ALA A CA 1
ATOM 736 C C . ALA A 1 88 ? -5.253 -3.817 19.472 1.00 78.75 88 ALA A C 1
ATOM 738 O O . ALA A 1 88 ? -4.504 -4.705 19.901 1.00 78.75 88 ALA A O 1
ATOM 739 N N . LYS A 1 89 ? -6.290 -4.055 18.657 1.00 76.50 89 LYS A N 1
ATOM 740 C CA . LYS A 1 89 ? -6.736 -5.377 18.189 1.00 76.50 89 LYS A CA 1
ATOM 741 C C . LYS A 1 89 ? -6.085 -5.838 16.887 1.00 76.50 89 LYS A C 1
ATOM 743 O O . LYS A 1 89 ? -6.284 -6.992 16.505 1.00 76.50 89 LYS A O 1
ATOM 748 N N . LEU A 1 90 ? -5.284 -4.986 16.248 1.00 75.69 90 LEU A N 1
ATOM 749 C CA . LEU A 1 90 ? -4.492 -5.375 15.083 1.00 75.69 90 LEU A CA 1
ATOM 750 C C . LEU A 1 90 ? -3.512 -6.503 15.437 1.00 75.69 90 LEU A C 1
ATOM 752 O O . LEU A 1 90 ? -2.911 -6.502 16.520 1.00 75.69 90 LEU A O 1
ATOM 756 N N . SER A 1 91 ? -3.343 -7.453 14.513 1.00 74.75 91 SER A N 1
ATOM 757 C CA . SER A 1 91 ? -2.369 -8.541 14.637 1.00 74.75 91 SER A CA 1
ATOM 758 C C . SER A 1 91 ? -0.944 -8.002 14.846 1.00 74.75 91 SER A C 1
ATOM 760 O O . SER A 1 91 ? -0.606 -6.927 14.343 1.00 74.75 91 SER A O 1
ATOM 762 N N . PRO A 1 92 ? -0.056 -8.741 15.545 1.00 76.31 92 PRO A N 1
ATOM 763 C CA . PRO A 1 92 ? 1.356 -8.372 15.677 1.00 76.31 92 PRO A CA 1
ATOM 764 C C . PRO A 1 92 ? 2.065 -8.113 14.340 1.00 76.31 92 PRO A C 1
ATOM 766 O O . PRO A 1 92 ? 3.015 -7.332 14.294 1.00 76.31 92 PRO A O 1
ATOM 769 N N . SER A 1 93 ? 1.592 -8.724 13.247 1.00 72.44 93 SER A N 1
ATOM 770 C CA . SER A 1 93 ? 2.117 -8.499 11.895 1.00 72.44 93 SER A CA 1
ATOM 771 C C . SER A 1 93 ? 1.968 -7.032 11.440 1.00 72.44 93 SER A C 1
ATOM 773 O O . SER A 1 93 ? 2.730 -6.563 10.601 1.00 72.44 93 SER A O 1
ATOM 775 N N . TRP A 1 94 ? 1.040 -6.278 12.043 1.00 79.88 94 TRP A N 1
ATOM 776 C CA . TRP A 1 94 ? 0.776 -4.862 11.781 1.00 79.88 94 TRP A CA 1
ATOM 777 C C . TRP A 1 94 ? 1.561 -3.914 12.685 1.00 79.88 94 TRP A C 1
ATOM 779 O O . TRP A 1 94 ? 1.330 -2.713 12.626 1.00 79.88 94 TRP A O 1
ATOM 789 N N . ASN A 1 95 ? 2.470 -4.386 13.545 1.00 79.06 95 ASN A N 1
ATOM 790 C CA . ASN A 1 95 ? 3.058 -3.559 14.610 1.00 79.06 95 ASN A CA 1
ATOM 791 C C . ASN A 1 95 ? 3.674 -2.230 14.136 1.00 79.06 95 ASN A C 1
ATOM 793 O O . ASN A 1 95 ? 3.559 -1.221 14.834 1.00 79.06 95 ASN A O 1
ATOM 797 N N . ASN A 1 96 ? 4.294 -2.201 12.954 1.00 79.75 96 ASN A N 1
ATOM 798 C CA . ASN A 1 96 ? 4.837 -0.965 12.385 1.00 79.75 96 ASN A CA 1
ATOM 799 C C . ASN A 1 96 ? 3.718 0.018 12.003 1.00 79.75 96 ASN A C 1
ATOM 801 O O . ASN A 1 96 ? 3.763 1.187 12.390 1.00 79.75 96 ASN A O 1
ATOM 805 N N . TYR A 1 97 ? 2.675 -0.465 11.321 1.00 83.00 97 TYR A N 1
ATOM 806 C CA . TYR A 1 97 ? 1.509 0.341 10.954 1.00 83.00 97 TYR A CA 1
ATOM 807 C C . TYR A 1 97 ? 0.675 0.748 12.174 1.00 83.00 97 TYR A C 1
ATOM 809 O O . TYR A 1 97 ? 0.242 1.890 12.285 1.00 83.00 97 TYR A O 1
ATOM 817 N N . ARG A 1 98 ? 0.535 -0.145 13.157 1.00 83.00 98 ARG A N 1
ATOM 818 C CA . ARG A 1 98 ? -0.105 0.104 14.451 1.00 83.00 98 ARG A CA 1
ATOM 819 C C . ARG A 1 98 ? 0.519 1.308 15.151 1.00 83.00 98 ARG A C 1
ATOM 821 O O . ARG A 1 98 ? -0.211 2.186 15.595 1.00 83.00 98 ARG A O 1
ATOM 828 N N . LYS A 1 99 ? 1.855 1.378 15.232 1.00 83.19 99 LYS A N 1
ATOM 829 C CA . LYS A 1 99 ? 2.561 2.533 15.819 1.00 83.19 99 LYS A CA 1
ATOM 830 C C . LYS A 1 99 ? 2.226 3.822 15.070 1.00 83.19 99 LYS A C 1
ATOM 832 O O . LYS A 1 99 ? 1.891 4.815 15.705 1.00 83.19 99 LYS A O 1
ATOM 837 N N . LYS A 1 100 ? 2.244 3.783 13.734 1.00 86.44 100 LYS A N 1
ATOM 838 C CA . LYS A 1 100 ? 1.861 4.921 12.887 1.00 86.44 100 LYS A CA 1
ATOM 839 C C . LYS A 1 100 ? 0.426 5.382 13.175 1.00 86.44 100 LYS A C 1
ATOM 841 O O . LYS A 1 100 ? 0.215 6.568 13.399 1.00 86.44 100 LYS A O 1
ATOM 846 N N . LEU A 1 101 ? -0.536 4.459 13.234 1.00 83.62 101 LEU A N 1
ATOM 847 C CA . LEU A 1 101 ? -1.931 4.771 13.556 1.00 83.62 101 LEU A CA 1
ATOM 848 C C . LEU A 1 101 ? -2.090 5.344 14.967 1.00 83.62 101 LEU A C 1
ATOM 850 O O . LEU A 1 101 ? -2.850 6.288 15.136 1.00 83.62 101 LEU A O 1
ATOM 854 N N . MET A 1 102 ? -1.356 4.836 15.965 1.00 80.69 102 MET A N 1
ATOM 855 C CA . MET A 1 102 ? -1.404 5.372 17.335 1.00 80.69 102 MET A CA 1
ATOM 856 C C . MET A 1 102 ? -0.998 6.849 17.396 1.00 80.69 102 MET A C 1
ATOM 858 O O . MET A 1 102 ? -1.601 7.606 18.149 1.00 80.69 102 MET A O 1
ATOM 862 N N . HIS A 1 103 ? -0.015 7.272 16.593 1.00 81.31 103 HIS A N 1
ATOM 863 C CA . HIS A 1 103 ? 0.393 8.680 16.525 1.00 81.31 103 HIS A CA 1
ATOM 864 C C . HIS A 1 103 ? -0.66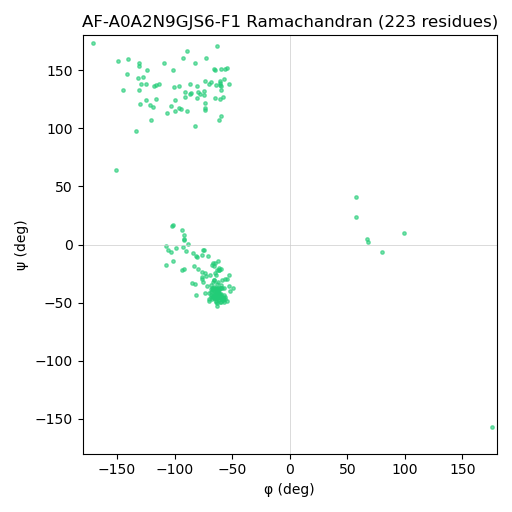2 9.586 15.877 1.00 81.31 103 HIS A C 1
ATOM 866 O O . HIS A 1 103 ? -0.714 10.765 16.199 1.00 81.31 103 HIS A O 1
ATOM 872 N N . MET A 1 104 ? -1.511 9.038 15.006 1.00 79.31 104 MET A N 1
ATOM 873 C CA . MET A 1 104 ? -2.578 9.772 14.310 1.00 79.31 104 MET A CA 1
ATOM 874 C C . MET A 1 104 ? -3.952 9.582 14.982 1.00 79.31 104 MET A C 1
ATOM 876 O O . MET A 1 104 ? -4.942 10.163 14.553 1.00 79.31 104 MET A O 1
ATOM 880 N N . ALA A 1 105 ? -4.042 8.769 16.041 1.00 73.81 105 ALA A N 1
ATOM 881 C CA . ALA A 1 105 ? -5.309 8.276 16.587 1.00 73.81 105 ALA A CA 1
ATOM 882 C C . ALA A 1 105 ? -6.235 9.371 17.147 1.00 73.81 105 ALA A C 1
ATOM 884 O O . ALA A 1 105 ? -7.437 9.143 17.249 1.00 73.81 105 ALA A O 1
ATOM 885 N N . GLN A 1 106 ? -5.696 10.539 17.512 1.00 70.06 106 GLN A N 1
ATOM 886 C CA . GLN A 1 106 ? -6.488 11.686 17.978 1.00 70.06 106 GLN A CA 1
ATOM 887 C C . GLN A 1 106 ? -7.198 12.425 16.836 1.00 70.06 106 GLN A C 1
ATOM 889 O O . GLN A 1 106 ? -8.217 13.067 17.070 1.00 70.06 106 GLN A O 1
ATOM 894 N N . GLU A 1 107 ? -6.679 12.313 15.614 1.00 73.81 107 GLU A N 1
ATOM 895 C CA . GLU A 1 107 ? -7.181 13.014 14.428 1.00 73.81 107 GLU A CA 1
ATOM 896 C C . GLU A 1 107 ? -8.040 12.107 13.535 1.00 73.81 107 GLU A C 1
ATOM 898 O O . GLU A 1 107 ? -8.754 12.587 12.658 1.00 73.81 107 GLU A O 1
ATOM 903 N N . LEU A 1 108 ? -7.987 10.791 13.761 1.00 74.88 108 LEU A N 1
ATOM 904 C CA . LEU A 1 108 ? -8.695 9.802 12.958 1.00 74.88 108 LEU A CA 1
ATOM 905 C C . LEU A 1 108 ? -10.125 9.566 13.454 1.00 74.88 108 LEU A C 1
ATOM 907 O O . LEU A 1 108 ? -10.394 9.406 14.643 1.00 74.88 108 LEU A O 1
ATOM 911 N N . THR A 1 109 ? -11.045 9.458 12.504 1.00 75.44 109 THR A N 1
ATOM 912 C CA . THR A 1 109 ? -12.403 8.943 12.709 1.00 75.44 109 THR A CA 1
ATOM 913 C C . THR A 1 109 ? -12.459 7.426 12.510 1.00 75.44 109 THR A C 1
ATOM 915 O O . THR A 1 109 ? -11.549 6.809 11.949 1.00 75.44 109 THR A O 1
ATOM 918 N N . LEU A 1 110 ? -13.563 6.809 12.942 1.00 68.69 110 LEU A N 1
ATOM 919 C CA . LEU A 1 110 ? -13.829 5.384 12.729 1.00 68.69 110 LEU A CA 1
ATOM 920 C C . LEU A 1 110 ? -13.946 4.995 11.242 1.00 68.69 110 LEU A C 1
ATOM 922 O O . LEU A 1 110 ? -13.560 3.892 10.855 1.00 68.69 110 LEU A O 1
ATOM 926 N N . GLU A 1 111 ? -14.446 5.896 10.399 1.00 69.88 111 GLU A N 1
ATOM 927 C CA . GLU A 1 111 ? -14.490 5.678 8.953 1.00 69.88 111 GLU A CA 1
ATOM 928 C C . GLU A 1 111 ? -13.078 5.714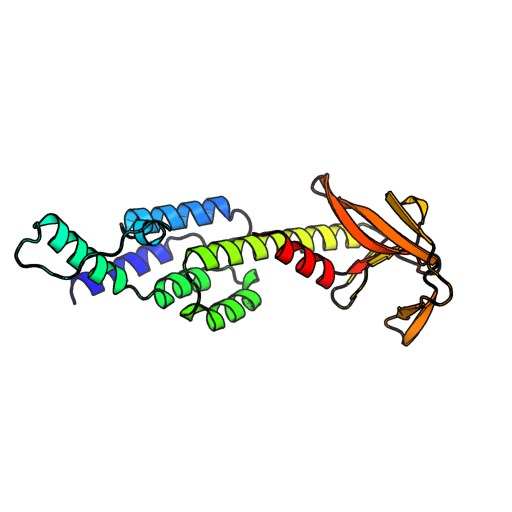 8.359 1.00 69.88 111 GLU A C 1
ATOM 930 O O . GLU A 1 111 ? -12.662 4.783 7.667 1.00 69.88 111 GLU A O 1
ATOM 935 N N . GLN A 1 112 ? -12.298 6.740 8.714 1.00 76.56 112 GLN A N 1
ATOM 936 C CA . GLN A 1 112 ? -10.923 6.885 8.244 1.00 76.56 112 GLN A CA 1
ATOM 937 C C . GLN A 1 112 ? -10.050 5.701 8.665 1.00 76.56 112 GLN A C 1
ATOM 939 O O . GLN A 1 112 ? -9.295 5.195 7.836 1.00 76.56 112 GLN A O 1
ATOM 944 N N . ILE A 1 113 ? -10.161 5.204 9.906 1.00 80.38 113 ILE A N 1
ATOM 945 C CA . ILE A 1 113 ? -9.402 4.010 10.309 1.00 80.38 113 ILE A CA 1
ATOM 946 C C . ILE A 1 113 ? -9.820 2.772 9.505 1.00 80.38 113 ILE A C 1
ATOM 948 O O . ILE A 1 113 ? -8.951 2.000 9.108 1.00 80.38 113 ILE A O 1
ATOM 952 N N . GLY A 1 114 ? -11.112 2.601 9.198 1.00 74.69 114 GLY A N 1
ATOM 953 C CA . GLY A 1 114 ? -11.586 1.525 8.324 1.00 74.69 114 GLY A CA 1
ATOM 954 C C . GLY A 1 114 ? -10.934 1.580 6.939 1.00 74.69 114 GLY A C 1
ATOM 955 O O . GLY A 1 114 ? -10.419 0.571 6.456 1.00 74.69 114 GLY A O 1
ATOM 956 N N . THR A 1 115 ? -10.875 2.770 6.341 1.00 76.38 115 THR A N 1
ATOM 957 C CA . THR A 1 115 ? -10.207 3.006 5.053 1.00 76.38 115 THR A CA 1
ATOM 958 C C . THR A 1 115 ? -8.700 2.753 5.129 1.00 76.38 115 THR A C 1
ATOM 960 O O . THR A 1 115 ? -8.150 2.054 4.280 1.00 76.38 115 THR A O 1
ATOM 963 N N . HIS A 1 116 ? -8.030 3.247 6.174 1.00 82.00 116 HIS A N 1
ATOM 964 C CA . HIS A 1 116 ? -6.601 3.020 6.406 1.00 82.00 116 HIS A CA 1
ATOM 965 C C . HIS A 1 116 ? -6.253 1.530 6.498 1.00 82.00 116 HIS A C 1
ATOM 967 O O . HIS A 1 116 ? -5.307 1.081 5.850 1.00 82.00 116 HIS A O 1
ATOM 973 N N . LEU A 1 117 ? -7.022 0.765 7.280 1.00 80.69 117 LEU A N 1
ATOM 974 C CA . LEU A 1 117 ? -6.812 -0.673 7.448 1.00 80.69 117 LEU A CA 1
ATOM 975 C C . LEU A 1 117 ? -7.040 -1.434 6.143 1.00 80.69 117 LEU A C 1
ATOM 977 O O . LEU A 1 117 ? -6.221 -2.275 5.791 1.00 80.69 117 LEU A O 1
ATOM 981 N N . ARG A 1 118 ? -8.088 -1.099 5.386 1.00 75.25 118 ARG A N 1
ATOM 982 C CA . ARG A 1 118 ? -8.347 -1.732 4.089 1.00 75.25 118 ARG A CA 1
ATOM 983 C C . ARG A 1 118 ? -7.210 -1.500 3.092 1.00 75.25 118 ARG A C 1
ATOM 985 O O . ARG A 1 118 ? -6.745 -2.442 2.460 1.00 75.25 118 ARG A O 1
ATOM 992 N N . ILE A 1 119 ? -6.750 -0.254 2.959 1.00 75.88 119 ILE A N 1
ATOM 993 C CA . ILE A 1 119 ? -5.666 0.101 2.028 1.00 75.88 119 ILE A CA 1
ATOM 994 C C . ILE A 1 119 ? -4.376 -0.630 2.398 1.00 75.88 119 ILE A C 1
ATOM 996 O O . ILE A 1 119 ? -3.683 -1.155 1.528 1.00 75.88 119 ILE A O 1
ATOM 1000 N N . GLU A 1 120 ? -4.041 -0.664 3.684 1.00 82.00 120 GLU A N 1
ATOM 1001 C CA . GLU A 1 120 ? -2.833 -1.337 4.154 1.00 82.00 120 GLU A CA 1
ATOM 1002 C C . GLU A 1 120 ? -2.918 -2.859 3.957 1.00 82.00 120 GLU A C 1
ATOM 1004 O O . GLU A 1 120 ? -1.935 -3.475 3.551 1.00 82.00 120 GLU A O 1
ATOM 1009 N N . GLU A 1 121 ? -4.084 -3.475 4.166 1.00 75.19 121 GLU A N 1
ATOM 1010 C CA . GLU A 1 121 ? -4.284 -4.907 3.920 1.00 75.19 121 GLU A CA 1
ATOM 1011 C C . GLU A 1 121 ? -4.111 -5.223 2.432 1.00 75.19 121 GLU A C 1
ATOM 1013 O O . GLU A 1 121 ? -3.319 -6.096 2.069 1.00 75.19 121 GLU A O 1
ATOM 1018 N N . GLU A 1 122 ? -4.775 -4.458 1.558 1.00 70.62 122 GLU A N 1
ATOM 1019 C CA . GLU A 1 122 ? -4.611 -4.581 0.112 1.00 70.62 122 GLU A CA 1
ATOM 1020 C C . GLU A 1 122 ? -3.138 -4.401 -0.280 1.00 70.62 122 GLU A C 1
ATOM 1022 O O . GLU A 1 122 ? -2.606 -5.205 -1.046 1.00 70.62 122 GLU A O 1
ATOM 1027 N N . SER A 1 123 ? -2.445 -3.399 0.267 1.00 75.00 123 SER A N 1
ATOM 1028 C CA . SER A 1 123 ? -1.019 -3.160 0.014 1.00 75.00 123 SER A CA 1
ATOM 1029 C C . SER A 1 123 ? -0.159 -4.368 0.389 1.00 75.00 123 SER A C 1
ATOM 1031 O O . SER A 1 123 ? 0.672 -4.811 -0.405 1.00 75.00 123 SER A O 1
ATOM 1033 N N . ARG A 1 124 ? -0.390 -4.956 1.566 1.00 73.94 124 ARG A N 1
ATOM 1034 C CA . ARG A 1 124 ? 0.356 -6.124 2.050 1.00 73.94 124 ARG A CA 1
ATOM 1035 C C . ARG A 1 124 ? 0.075 -7.378 1.227 1.00 73.94 124 ARG A C 1
ATOM 1037 O O . ARG A 1 124 ? 0.999 -8.137 0.945 1.00 73.94 124 ARG A O 1
ATOM 1044 N N . ILE A 1 125 ? -1.163 -7.574 0.775 1.00 70.00 125 ILE A N 1
ATOM 1045 C CA . ILE A 1 125 ? -1.517 -8.660 -0.152 1.00 70.00 125 ILE A CA 1
ATOM 1046 C C . ILE A 1 125 ? -0.778 -8.489 -1.486 1.00 70.00 125 ILE A C 1
ATOM 1048 O O . ILE A 1 125 ? -0.237 -9.460 -2.021 1.00 70.00 125 ILE A O 1
ATOM 1052 N N . HIS A 1 126 ? -0.720 -7.266 -2.025 1.00 68.00 126 HIS A N 1
ATOM 1053 C CA . HIS A 1 126 ? 0.045 -6.994 -3.243 1.00 68.00 126 HIS A CA 1
ATOM 1054 C C . HIS A 1 126 ? 1.538 -7.262 -3.030 1.00 68.00 126 HIS A C 1
ATOM 1056 O O . HIS A 1 126 ? 2.150 -7.918 -3.868 1.00 68.00 126 HIS A O 1
ATOM 1062 N N . GLU A 1 127 ? 2.113 -6.829 -1.909 1.00 68.88 127 GLU A N 1
ATOM 1063 C CA . GLU A 1 127 ? 3.518 -7.076 -1.580 1.00 68.88 127 GLU A CA 1
ATOM 1064 C C . GLU A 1 127 ? 3.835 -8.573 -1.471 1.00 68.88 127 GLU A C 1
ATOM 1066 O O . GLU A 1 127 ? 4.807 -9.030 -2.066 1.00 68.88 127 GLU A O 1
ATOM 1071 N N . VAL A 1 128 ? 2.994 -9.365 -0.797 1.00 67.50 128 VAL A N 1
ATOM 1072 C CA . VAL A 1 128 ? 3.180 -10.823 -0.682 1.00 67.50 128 VAL A CA 1
ATOM 1073 C C . VAL A 1 128 ? 3.083 -11.509 -2.045 1.00 67.50 128 VAL A C 1
ATOM 1075 O O . VAL A 1 128 ? 3.927 -12.344 -2.375 1.00 67.50 128 VAL A O 1
ATOM 1078 N N . HIS A 1 129 ? 2.090 -11.158 -2.869 1.00 67.56 129 HIS A N 1
ATOM 1079 C CA . HIS A 1 129 ? 1.970 -11.718 -4.217 1.00 67.56 129 HIS A CA 1
ATOM 1080 C C . HIS A 1 129 ? 3.153 -11.334 -5.105 1.00 67.56 129 HIS A C 1
ATOM 1082 O O . HIS A 1 129 ? 3.671 -12.183 -5.830 1.00 67.56 129 HIS A O 1
ATOM 1088 N N . MET A 1 130 ? 3.618 -10.089 -5.015 1.00 68.31 130 MET A N 1
ATOM 1089 C CA . MET A 1 130 ? 4.780 -9.620 -5.762 1.00 68.31 130 MET A CA 1
ATOM 1090 C C . MET A 1 130 ? 6.069 -10.289 -5.283 1.00 68.31 130 MET A C 1
ATOM 1092 O O . MET A 1 130 ? 6.843 -10.764 -6.106 1.00 68.31 130 MET A O 1
ATOM 1096 N N . ALA A 1 131 ? 6.283 -10.416 -3.976 1.00 65.00 131 ALA A N 1
ATOM 1097 C CA . ALA A 1 131 ? 7.438 -11.115 -3.422 1.00 65.00 131 ALA A CA 1
ATOM 1098 C C . ALA A 1 131 ? 7.453 -12.598 -3.825 1.00 65.00 131 ALA A C 1
ATOM 1100 O O . ALA A 1 131 ? 8.499 -13.123 -4.205 1.00 65.00 131 ALA A O 1
ATOM 1101 N N . ASN A 1 132 ? 6.298 -13.268 -3.810 1.00 64.56 132 ASN A N 1
ATOM 1102 C CA . ASN A 1 132 ? 6.178 -14.653 -4.266 1.00 64.56 132 ASN A CA 1
ATOM 1103 C C . ASN A 1 132 ? 6.432 -14.790 -5.770 1.00 64.56 132 ASN A C 1
ATOM 1105 O O . ASN A 1 132 ? 7.147 -15.697 -6.193 1.00 64.56 132 ASN A O 1
ATOM 1109 N N . ALA A 1 133 ? 5.888 -13.887 -6.582 1.00 64.88 133 ALA A N 1
ATOM 1110 C CA . ALA A 1 133 ? 6.096 -13.914 -8.021 1.00 64.88 133 ALA A CA 1
ATOM 1111 C C . ALA A 1 133 ? 7.552 -13.570 -8.401 1.00 64.88 133 ALA A C 1
ATOM 1113 O O . ALA A 1 133 ? 8.101 -14.215 -9.289 1.00 64.88 133 ALA A O 1
ATOM 1114 N N . ALA A 1 134 ? 8.218 -12.666 -7.672 1.00 61.50 134 ALA A N 1
ATOM 1115 C CA . ALA A 1 134 ? 9.651 -12.399 -7.810 1.00 61.50 134 ALA A CA 1
ATOM 1116 C C . ALA A 1 134 ? 10.500 -13.604 -7.383 1.00 61.50 134 ALA A C 1
ATOM 1118 O O . ALA A 1 134 ? 11.450 -13.973 -8.063 1.00 61.50 134 ALA A O 1
ATOM 1119 N N . LYS A 1 135 ? 10.154 -14.259 -6.267 1.00 61.50 135 LYS A N 1
ATOM 1120 C CA . LYS A 1 135 ? 10.871 -15.446 -5.775 1.00 61.50 135 LYS A CA 1
ATOM 1121 C C . LYS A 1 135 ? 10.778 -16.621 -6.752 1.00 61.50 135 LYS A C 1
ATOM 1123 O O . LYS A 1 135 ? 11.729 -17.386 -6.877 1.00 61.50 135 LYS A O 1
ATOM 1128 N N . ASN A 1 136 ? 9.649 -16.736 -7.446 1.00 57.59 136 ASN A N 1
ATOM 1129 C CA . ASN A 1 136 ? 9.386 -17.792 -8.420 1.00 57.59 136 ASN A CA 1
ATOM 1130 C C . ASN A 1 136 ? 9.758 -17.400 -9.861 1.00 57.59 136 ASN A C 1
ATOM 1132 O O . ASN A 1 136 ? 9.621 -18.227 -10.759 1.00 57.59 136 ASN A O 1
ATOM 1136 N N . SER A 1 137 ? 10.234 -16.172 -10.094 1.00 65.56 137 SER A N 1
ATOM 1137 C CA . SER A 1 137 ? 10.642 -15.695 -11.413 1.00 65.56 137 SER A CA 1
ATOM 1138 C C . SER A 1 137 ? 12.130 -15.372 -11.444 1.00 65.56 137 SER A C 1
ATOM 1140 O O . SER A 1 137 ? 12.646 -14.546 -10.693 1.00 65.56 137 SER A O 1
ATOM 1142 N N . SER A 1 138 ? 12.849 -15.975 -12.386 1.00 64.50 138 SER A N 1
ATOM 1143 C CA . SER A 1 138 ? 14.217 -15.558 -12.688 1.00 64.50 138 SER A CA 1
ATOM 1144 C C . SER A 1 138 ? 14.281 -14.198 -13.394 1.00 64.50 138 SER A C 1
ATOM 1146 O O . SER A 1 138 ? 15.377 -13.655 -13.518 1.00 64.50 138 SER A O 1
ATOM 1148 N N . GLU A 1 139 ? 13.147 -13.644 -13.838 1.00 76.19 139 GLU A N 1
ATOM 1149 C CA . GLU A 1 139 ? 13.088 -12.529 -14.789 1.00 76.19 139 GLU A CA 1
ATOM 1150 C C . GLU A 1 139 ? 13.036 -11.141 -14.143 1.00 76.19 139 GLU A C 1
ATOM 1152 O O . GLU A 1 139 ? 13.380 -10.165 -14.811 1.00 76.19 139 GLU A O 1
ATOM 1157 N N . TRP A 1 140 ? 12.622 -11.006 -12.876 1.00 84.31 140 TRP A N 1
ATOM 1158 C CA . TRP A 1 140 ? 12.426 -9.683 -12.272 1.00 84.31 140 TRP A CA 1
ATOM 1159 C C . TRP A 1 140 ? 12.672 -9.612 -10.759 1.00 84.31 140 TRP A C 1
ATOM 1161 O O . TRP A 1 140 ? 12.641 -10.614 -10.050 1.00 84.31 140 TRP A O 1
ATOM 1171 N N . TRP A 1 141 ? 12.946 -8.401 -10.274 1.00 84.50 141 TRP A N 1
ATOM 1172 C CA . TRP A 1 141 ? 13.164 -8.056 -8.872 1.00 84.50 141 TRP A CA 1
ATOM 1173 C C . TRP A 1 141 ? 12.054 -7.143 -8.358 1.00 84.50 141 TRP A C 1
ATOM 1175 O O . TRP A 1 141 ? 11.656 -6.200 -9.039 1.00 84.50 141 TRP A O 1
ATOM 1185 N N . TYR A 1 142 ? 11.597 -7.400 -7.135 1.00 83.19 142 TYR A N 1
ATOM 1186 C CA . TYR A 1 142 ? 10.796 -6.463 -6.353 1.00 83.19 142 TYR A CA 1
ATOM 1187 C C . TYR A 1 142 ? 11.729 -5.693 -5.417 1.00 83.19 142 TYR A C 1
ATOM 1189 O O . TYR A 1 142 ? 12.38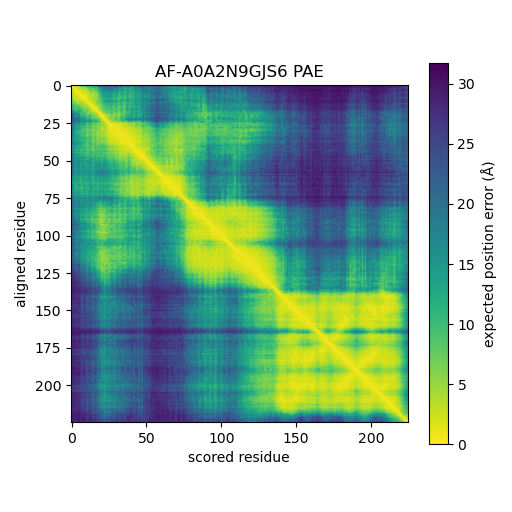8 -6.311 -4.580 1.00 83.19 142 TYR A O 1
ATOM 1197 N N . ASP A 1 143 ? 11.813 -4.373 -5.573 1.00 82.12 143 ASP A N 1
ATOM 1198 C CA . ASP A 1 143 ? 12.769 -3.534 -4.846 1.00 82.12 143 ASP A CA 1
ATOM 1199 C C . ASP A 1 143 ? 12.071 -2.329 -4.201 1.00 82.12 143 ASP A C 1
ATOM 1201 O O . ASP A 1 143 ? 11.435 -1.509 -4.871 1.00 82.12 143 ASP A O 1
ATOM 1205 N N . SER A 1 144 ? 12.182 -2.221 -2.875 1.00 77.44 144 SER A N 1
ATOM 1206 C CA . SER A 1 144 ? 11.622 -1.114 -2.099 1.00 77.44 144 SER A CA 1
ATOM 1207 C C . SER A 1 144 ? 12.466 0.157 -2.136 1.00 77.44 144 SER A C 1
ATOM 1209 O O . SER A 1 144 ? 11.917 1.241 -1.930 1.00 77.44 144 SER A O 1
ATOM 1211 N N . GLY A 1 145 ? 13.758 0.051 -2.462 1.00 81.12 145 GLY A N 1
ATOM 1212 C CA . GLY A 1 145 ? 14.657 1.187 -2.663 1.00 81.12 145 GLY A CA 1
ATOM 1213 C C . GLY A 1 145 ? 14.570 1.793 -4.065 1.00 81.12 145 GLY A C 1
ATOM 1214 O O . GLY A 1 145 ? 14.955 2.946 -4.264 1.00 81.12 145 GLY A O 1
ATOM 1215 N N . ALA A 1 146 ? 14.029 1.055 -5.035 1.00 87.38 146 ALA A N 1
ATOM 1216 C CA . ALA A 1 146 ? 13.865 1.545 -6.395 1.00 87.38 146 ALA A CA 1
ATOM 1217 C C . ALA A 1 146 ? 12.816 2.664 -6.472 1.00 87.38 146 ALA A C 1
ATOM 1219 O O . ALA A 1 146 ? 11.737 2.587 -5.875 1.00 87.38 146 ALA A O 1
ATOM 1220 N N . THR A 1 147 ? 13.104 3.688 -7.275 1.00 88.75 147 THR A N 1
ATOM 1221 C CA . THR A 1 147 ? 12.216 4.836 -7.531 1.00 88.75 147 THR A CA 1
ATOM 1222 C C . THR A 1 147 ? 11.594 4.824 -8.926 1.00 88.75 147 THR A C 1
ATOM 1224 O O . THR A 1 147 ? 10.813 5.719 -9.242 1.00 88.75 147 THR A O 1
ATOM 1227 N N . ILE A 1 148 ? 11.931 3.826 -9.750 1.00 90.62 148 ILE A N 1
ATOM 1228 C CA . ILE A 1 148 ? 11.517 3.674 -11.152 1.00 90.62 148 ILE A CA 1
ATOM 1229 C C . ILE A 1 148 ? 11.205 2.207 -11.469 1.00 90.62 148 ILE A C 1
ATOM 1231 O O . ILE A 1 148 ? 11.666 1.301 -10.773 1.00 90.62 148 ILE A O 1
ATOM 1235 N N . TYR A 1 149 ? 10.437 1.974 -12.533 1.00 92.38 149 TYR A N 1
ATOM 1236 C CA . TYR A 1 149 ? 10.264 0.649 -13.131 1.00 92.38 149 TYR A CA 1
ATOM 1237 C C . TYR A 1 149 ? 11.229 0.482 -14.304 1.00 92.38 149 TYR A C 1
ATOM 1239 O O . TYR A 1 149 ? 11.338 1.390 -15.129 1.00 92.38 149 TYR A O 1
ATOM 1247 N N . VAL A 1 150 ? 11.890 -0.672 -14.415 1.00 93.38 150 VAL A N 1
ATOM 1248 C CA . VAL A 1 150 ? 12.852 -0.943 -15.499 1.00 93.38 150 VAL A CA 1
ATOM 1249 C C . VAL A 1 150 ? 12.564 -2.292 -16.144 1.00 93.38 150 VAL A C 1
ATOM 1251 O O . VAL A 1 150 ? 12.391 -3.279 -15.437 1.00 93.38 150 VAL A O 1
ATOM 1254 N N . TRP A 1 151 ? 12.529 -2.344 -17.473 1.00 93.50 151 TRP A N 1
ATOM 1255 C CA . TRP A 1 151 ? 12.304 -3.560 -18.253 1.00 93.50 151 TRP A CA 1
ATOM 1256 C C . TRP A 1 151 ? 13.388 -3.770 -19.306 1.00 93.50 151 TRP A C 1
ATOM 1258 O O . TRP A 1 151 ? 13.836 -2.811 -19.931 1.00 93.50 151 TRP A O 1
ATOM 1268 N N . ASN A 1 152 ? 13.751 -5.027 -19.555 1.00 92.69 152 ASN A N 1
ATOM 1269 C CA . ASN A 1 152 ? 14.770 -5.397 -20.542 1.00 92.69 152 ASN A CA 1
ATOM 1270 C C . ASN A 1 152 ? 14.213 -5.954 -21.857 1.00 92.69 152 ASN A C 1
ATOM 1272 O O . ASN A 1 152 ? 14.968 -6.162 -22.802 1.00 92.69 152 ASN A O 1
ATOM 1276 N N . ASN A 1 153 ? 12.899 -6.177 -21.948 1.00 90.81 153 ASN A N 1
ATOM 1277 C CA . ASN A 1 153 ? 12.262 -6.730 -23.138 1.00 90.81 153 ASN A CA 1
ATOM 1278 C C . ASN A 1 153 ? 11.218 -5.763 -23.708 1.00 90.81 153 ASN A C 1
ATOM 1280 O O . ASN A 1 153 ? 10.120 -5.621 -23.165 1.00 90.81 153 ASN A O 1
ATOM 1284 N N . LYS A 1 154 ? 11.551 -5.141 -24.847 1.00 93.00 154 LYS A N 1
ATOM 1285 C CA . LYS A 1 154 ? 10.683 -4.189 -25.556 1.00 93.00 154 LYS A CA 1
ATOM 1286 C C . LYS A 1 154 ? 9.337 -4.793 -25.974 1.00 93.00 154 LYS A C 1
ATOM 1288 O O . LYS A 1 154 ? 8.342 -4.080 -25.991 1.00 93.00 154 LYS A O 1
ATOM 1293 N N . MET A 1 155 ? 9.270 -6.095 -26.266 1.00 91.62 155 MET A N 1
ATOM 1294 C CA . MET A 1 155 ? 8.031 -6.750 -26.723 1.00 91.62 155 MET A CA 1
ATOM 1295 C C . MET A 1 155 ? 6.936 -6.807 -25.648 1.00 91.62 155 MET A C 1
ATOM 1297 O O . MET A 1 155 ? 5.771 -7.029 -25.967 1.00 91.62 155 MET A O 1
ATOM 1301 N N . LEU A 1 156 ? 7.293 -6.616 -24.375 1.00 89.31 156 LEU A N 1
ATOM 1302 C CA . LEU A 1 156 ? 6.344 -6.635 -23.258 1.00 89.31 156 LEU A CA 1
ATOM 1303 C C . LEU A 1 156 ? 5.635 -5.291 -23.043 1.00 89.31 156 LEU A C 1
ATOM 1305 O O . LEU A 1 156 ? 4.694 -5.209 -22.249 1.00 89.31 156 LEU A O 1
ATOM 1309 N N . PHE A 1 157 ? 6.053 -4.245 -23.756 1.00 94.00 157 PHE A N 1
ATOM 1310 C CA . PHE A 1 157 ? 5.421 -2.936 -23.689 1.00 94.00 157 PHE A CA 1
ATOM 1311 C C . PHE A 1 157 ? 4.120 -2.922 -24.498 1.00 94.00 157 PHE A C 1
ATOM 1313 O O . PHE A 1 157 ? 4.083 -3.319 -25.661 1.00 94.00 157 PHE A O 1
ATOM 1320 N N . LYS A 1 158 ? 3.038 -2.447 -23.876 1.00 93.25 158 LYS A N 1
ATOM 1321 C CA . LYS A 1 158 ? 1.735 -2.214 -24.525 1.00 93.25 158 LYS A CA 1
ATOM 1322 C C . LYS A 1 158 ? 1.671 -0.852 -25.202 1.00 93.25 158 LYS A C 1
ATOM 1324 O O . LYS A 1 158 ? 1.043 -0.700 -26.240 1.00 93.25 158 LYS A O 1
ATOM 1329 N N . GLU A 1 159 ? 2.354 0.115 -24.608 1.00 94.12 159 GLU A N 1
ATOM 1330 C CA . GLU A 1 159 ? 2.608 1.438 -25.163 1.00 94.12 159 GLU A CA 1
ATOM 1331 C C . GLU A 1 159 ? 4.107 1.682 -25.050 1.00 94.12 159 GLU A C 1
ATOM 1333 O O . GLU A 1 159 ? 4.692 1.335 -24.021 1.00 94.12 159 GLU A O 1
ATOM 1338 N N . TYR A 1 160 ? 4.721 2.250 -26.084 1.00 95.81 160 TYR A N 1
ATOM 1339 C CA . TYR A 1 160 ? 6.153 2.511 -26.115 1.00 95.81 160 TYR A CA 1
ATOM 1340 C C . TYR A 1 160 ? 6.439 3.812 -26.860 1.00 95.81 160 TYR A C 1
ATOM 1342 O O . TYR A 1 160 ? 5.938 4.036 -27.962 1.00 95.81 160 TYR A O 1
ATOM 1350 N N . VAL A 1 161 ? 7.284 4.639 -26.261 1.00 95.69 161 VAL A N 1
ATOM 1351 C CA . VAL A 1 161 ? 7.798 5.882 -26.822 1.00 95.69 161 VAL A CA 1
ATOM 1352 C C . VAL A 1 161 ? 9.320 5.795 -26.785 1.00 95.69 161 VAL A C 1
ATOM 1354 O O . VAL A 1 161 ? 9.895 5.560 -25.722 1.00 95.69 161 VAL A O 1
ATOM 1357 N N . GLU A 1 162 ? 9.976 5.958 -27.938 1.00 95.06 162 GLU A N 1
ATOM 1358 C CA . GLU A 1 162 ? 11.443 6.040 -27.987 1.00 95.06 162 GLU A CA 1
ATOM 1359 C C . GLU A 1 162 ? 11.918 7.224 -27.135 1.00 95.06 162 GLU A C 1
ATOM 1361 O O . GLU A 1 162 ? 11.345 8.316 -27.179 1.00 95.06 162 GLU A O 1
ATOM 1366 N N . ALA A 1 163 ? 12.969 7.010 -26.349 1.00 89.62 163 ALA A N 1
ATOM 1367 C CA . ALA A 1 163 ? 13.565 8.072 -25.561 1.00 89.62 163 ALA A CA 1
ATOM 1368 C C . ALA A 1 163 ? 14.346 9.017 -26.485 1.00 89.62 163 ALA A C 1
ATOM 1370 O O . ALA A 1 163 ? 15.030 8.585 -27.414 1.00 89.62 163 ALA A O 1
ATOM 1371 N N . GLY A 1 164 ? 14.266 10.321 -26.209 1.00 81.94 164 GLY A N 1
ATOM 1372 C CA . GLY A 1 164 ? 15.149 11.301 -26.837 1.00 81.94 164 GLY A CA 1
ATOM 1373 C C . GLY A 1 164 ? 16.619 11.066 -26.467 1.00 81.94 164 GLY A C 1
ATOM 1374 O O . GLY A 1 164 ? 16.947 10.268 -25.585 1.00 81.94 164 GLY A O 1
ATOM 1375 N N . ASN A 1 165 ? 17.527 11.784 -27.126 1.00 80.00 165 ASN A N 1
ATOM 1376 C CA . ASN A 1 165 ? 18.957 11.660 -26.845 1.00 80.00 165 ASN A CA 1
ATOM 1377 C C . ASN A 1 165 ? 19.273 12.030 -25.381 1.00 80.00 165 ASN A C 1
ATOM 1379 O O . ASN A 1 165 ? 18.969 13.138 -24.949 1.00 80.00 165 ASN A O 1
ATOM 1383 N N . GLY A 1 166 ? 19.927 11.115 -24.653 1.00 80.38 166 GLY A N 1
ATOM 1384 C CA . GLY A 1 166 ? 20.566 11.396 -23.358 1.00 80.38 166 GLY A CA 1
ATOM 1385 C C . GLY A 1 166 ? 19.794 11.006 -22.092 1.00 80.38 166 GLY A C 1
ATOM 1386 O O . GLY A 1 166 ? 20.224 11.389 -21.009 1.00 80.38 166 GLY A O 1
ATOM 1387 N N . LEU A 1 167 ? 18.682 10.263 -22.179 1.00 89.50 167 LEU A N 1
ATOM 1388 C CA . LEU A 1 167 ? 18.025 9.749 -20.970 1.00 89.50 167 LEU A CA 1
ATOM 1389 C C . LEU A 1 167 ? 18.840 8.598 -20.362 1.00 89.50 167 LEU A C 1
ATOM 1391 O O . LEU A 1 167 ? 19.054 7.565 -21.000 1.00 89.50 167 LEU A O 1
ATOM 1395 N N . GLU A 1 168 ? 19.252 8.763 -19.111 1.00 91.75 168 GLU A N 1
ATOM 1396 C CA . GLU A 1 168 ? 19.995 7.763 -18.346 1.00 91.75 168 GLU A CA 1
ATOM 1397 C C . GLU A 1 168 ? 19.366 7.560 -16.968 1.00 91.75 168 GLU A C 1
ATOM 1399 O O . GLU A 1 168 ? 18.721 8.457 -16.420 1.00 91.75 168 GLU A O 1
ATOM 1404 N N . VAL A 1 169 ? 19.560 6.373 -16.395 1.00 90.00 169 VAL A N 1
ATOM 1405 C CA . VAL A 1 169 ? 19.148 6.059 -15.023 1.00 90.00 169 VAL A CA 1
ATOM 1406 C C . VAL A 1 169 ? 20.360 5.710 -14.180 1.00 90.00 169 VAL A C 1
ATOM 1408 O O . VAL A 1 169 ? 21.246 4.978 -14.620 1.00 90.00 169 VAL A O 1
ATOM 1411 N N . LEU A 1 170 ? 20.386 6.243 -12.959 1.00 89.75 170 LEU A N 1
ATOM 1412 C CA . LEU A 1 170 ? 21.401 5.920 -11.967 1.00 89.75 170 LEU A CA 1
ATOM 1413 C C . LEU A 1 170 ? 21.054 4.590 -11.298 1.00 89.75 170 LEU A C 1
ATOM 1415 O O . LEU A 1 170 ? 19.960 4.409 -10.763 1.00 89.75 170 LEU A O 1
ATOM 1419 N N . MET A 1 171 ? 22.008 3.672 -11.316 1.00 85.56 171 MET A N 1
ATOM 1420 C CA . MET A 1 171 ? 21.883 2.347 -10.729 1.00 85.56 171 MET A CA 1
ATOM 1421 C C . MET A 1 171 ? 22.404 2.341 -9.286 1.00 85.56 171 MET A C 1
ATOM 1423 O O . MET A 1 171 ? 23.207 3.186 -8.891 1.00 85.56 171 MET A O 1
ATOM 1427 N N . GLY A 1 172 ? 22.009 1.338 -8.495 1.00 79.25 172 GLY A N 1
ATOM 1428 C CA . GLY A 1 172 ? 22.448 1.203 -7.095 1.00 79.25 172 GLY A CA 1
ATOM 1429 C C . GLY A 1 172 ? 23.963 1.022 -6.905 1.00 79.25 172 GLY A C 1
ATOM 1430 O O . GLY A 1 172 ? 24.471 1.185 -5.802 1.00 79.25 172 GLY A O 1
ATOM 1431 N N . ASN A 1 173 ? 24.703 0.716 -7.975 1.00 82.94 173 ASN A N 1
ATOM 1432 C CA . ASN A 1 173 ? 26.166 0.648 -7.986 1.00 82.94 173 ASN A CA 1
ATOM 1433 C C . ASN A 1 173 ? 26.843 1.966 -8.415 1.00 82.94 173 ASN A C 1
ATOM 1435 O O . ASN A 1 173 ? 28.040 1.950 -8.680 1.00 82.94 173 ASN A O 1
ATOM 1439 N N . HIS A 1 174 ? 26.103 3.078 -8.484 1.00 84.62 174 HIS A N 1
ATOM 1440 C CA . HIS A 1 174 ? 26.560 4.406 -8.923 1.00 84.62 174 HIS A CA 1
ATOM 1441 C C . HIS A 1 174 ? 26.934 4.530 -10.409 1.00 84.62 174 HIS A C 1
ATOM 1443 O O . HIS A 1 174 ? 27.351 5.604 -10.838 1.00 84.62 174 HIS A O 1
ATOM 1449 N N . ASN A 1 175 ? 26.739 3.483 -11.213 1.00 88.62 175 ASN A N 1
ATOM 1450 C CA . ASN A 1 175 ? 26.853 3.591 -12.666 1.00 88.62 175 ASN A CA 1
ATOM 1451 C C . ASN A 1 175 ? 25.557 4.142 -13.266 1.00 88.62 175 ASN A C 1
ATOM 1453 O O . ASN A 1 175 ? 24.477 3.968 -12.696 1.00 88.62 175 ASN A O 1
ATOM 1457 N N . THR A 1 176 ? 25.650 4.743 -14.450 1.00 90.62 176 THR A N 1
ATOM 1458 C CA . THR A 1 176 ? 24.479 5.093 -15.257 1.00 90.62 176 THR A CA 1
ATOM 1459 C C . THR A 1 176 ? 24.271 4.085 -16.380 1.00 90.62 176 THR A C 1
ATOM 1461 O O . THR A 1 176 ? 25.213 3.446 -16.854 1.00 90.62 176 THR A O 1
ATOM 1464 N N . VAL A 1 177 ? 23.016 3.900 -16.782 1.00 91.56 177 VAL A N 1
ATOM 1465 C CA . VAL A 1 177 ? 22.653 3.099 -17.957 1.00 91.56 177 VAL A CA 1
ATOM 1466 C C . VAL A 1 177 ? 21.674 3.871 -18.827 1.00 91.56 177 VAL A C 1
ATOM 1468 O O . VAL A 1 177 ? 20.812 4.598 -18.326 1.00 91.56 177 VAL A O 1
ATOM 1471 N N . LYS A 1 178 ? 21.816 3.715 -20.143 1.00 93.94 178 LYS A N 1
ATOM 1472 C CA . LYS A 1 178 ? 21.003 4.431 -21.122 1.00 93.94 178 LYS A CA 1
ATOM 1473 C C . LYS A 1 178 ? 19.592 3.852 -21.182 1.00 93.94 178 LYS A C 1
ATOM 1475 O O . LYS A 1 178 ? 19.408 2.644 -21.325 1.00 93.94 178 LYS A O 1
ATOM 1480 N N . VAL A 1 179 ? 18.598 4.730 -21.138 1.00 95.44 179 VAL A N 1
ATOM 1481 C CA . VAL A 1 179 ? 17.200 4.381 -21.394 1.00 95.44 179 VAL A CA 1
ATOM 1482 C C . VAL A 1 179 ? 16.925 4.562 -22.879 1.00 95.44 179 VAL A C 1
ATOM 1484 O O . VAL A 1 179 ? 17.196 5.619 -23.445 1.00 95.44 179 VAL A O 1
ATOM 1487 N N . LEU A 1 180 ? 16.387 3.525 -23.516 1.00 95.38 180 LEU A N 1
ATOM 1488 C CA . LEU A 1 180 ? 16.057 3.559 -24.941 1.00 95.38 180 LEU A CA 1
ATOM 1489 C C . LEU A 1 180 ? 14.607 3.961 -25.197 1.00 95.38 180 LEU A C 1
ATOM 1491 O O . LEU A 1 180 ? 14.294 4.476 -26.261 1.00 95.38 180 LEU A O 1
ATOM 1495 N N . GLY A 1 181 ? 13.725 3.794 -24.216 1.00 95.69 181 GLY A N 1
ATOM 1496 C CA . GLY A 1 181 ? 12.338 4.218 -24.338 1.00 95.69 181 GLY A CA 1
ATOM 1497 C C . GLY A 1 181 ? 11.577 4.141 -23.035 1.00 95.69 181 GLY A C 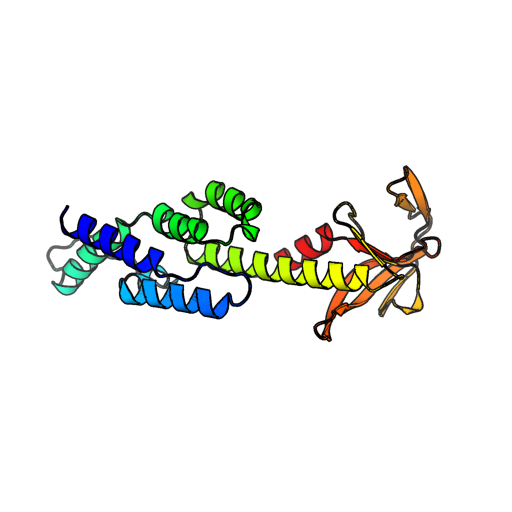1
ATOM 1498 O O . GLY A 1 181 ? 12.079 3.650 -22.024 1.00 95.69 181 GLY A O 1
ATOM 1499 N N . THR A 1 182 ? 10.353 4.645 -23.063 1.00 96.06 182 THR A N 1
ATOM 1500 C CA . THR A 1 182 ? 9.441 4.625 -21.924 1.00 96.06 182 THR A CA 1
ATOM 1501 C C . THR A 1 182 ? 8.080 4.103 -22.356 1.00 96.06 182 THR A C 1
ATOM 1503 O O . THR A 1 182 ? 7.729 4.156 -23.535 1.00 96.06 182 THR A O 1
ATOM 1506 N N . GLY A 1 183 ? 7.296 3.567 -21.426 1.00 95.44 183 GLY A N 1
ATOM 1507 C CA . GLY A 1 183 ? 5.980 3.071 -21.793 1.00 95.44 183 GLY A CA 1
ATOM 1508 C C . GLY A 1 183 ? 5.203 2.394 -20.680 1.00 95.44 183 GLY A C 1
ATOM 1509 O O . GLY A 1 183 ? 5.433 2.646 -19.494 1.00 95.44 183 GLY A O 1
ATOM 1510 N N . LYS A 1 184 ? 4.254 1.544 -21.079 1.00 94.88 184 LYS A N 1
ATOM 1511 C CA . LYS A 1 184 ? 3.404 0.777 -20.162 1.00 94.88 184 LYS A CA 1
ATOM 1512 C C . LYS A 1 184 ? 3.639 -0.716 -20.306 1.00 94.88 184 LYS A C 1
ATOM 1514 O O . LYS A 1 184 ? 3.682 -1.222 -21.425 1.00 94.88 184 LYS A O 1
ATOM 1519 N N . VAL A 1 185 ? 3.708 -1.417 -19.180 1.00 90.81 185 VAL A N 1
ATOM 1520 C CA . VAL A 1 185 ? 3.837 -2.880 -19.122 1.00 90.81 185 VAL A CA 1
ATOM 1521 C C . VAL A 1 185 ? 2.703 -3.448 -18.276 1.00 90.81 185 VAL A C 1
ATOM 1523 O O . VAL A 1 185 ? 2.358 -2.891 -17.237 1.00 90.81 185 VAL A O 1
ATOM 1526 N N . GLU A 1 186 ? 2.114 -4.555 -18.720 1.00 86.31 186 GLU A N 1
ATOM 1527 C CA . GLU A 1 186 ? 1.088 -5.279 -17.966 1.00 86.31 186 GLU A CA 1
ATOM 1528 C C . GLU A 1 186 ? 1.719 -6.478 -17.250 1.00 86.31 186 GLU A C 1
ATOM 1530 O O . GLU A 1 186 ? 2.333 -7.336 -17.883 1.00 86.31 186 GLU A O 1
ATOM 1535 N N . LEU A 1 187 ? 1.544 -6.539 -15.932 1.00 79.00 187 LEU A N 1
ATOM 1536 C CA . LEU A 1 187 ? 1.871 -7.684 -15.095 1.00 79.00 187 LEU A CA 1
ATOM 1537 C C . LEU A 1 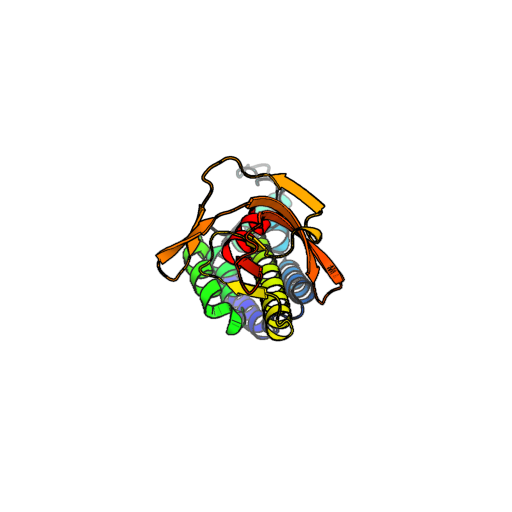187 ? 0.603 -8.473 -14.783 1.00 79.00 187 LEU A C 1
ATOM 1539 O O . LEU A 1 187 ? -0.421 -7.901 -14.406 1.00 79.00 187 LEU A O 1
ATOM 1543 N N . ILE A 1 188 ? 0.689 -9.795 -14.880 1.00 74.50 188 ILE A N 1
ATOM 1544 C CA . ILE A 1 188 ? -0.361 -10.697 -14.410 1.00 74.50 188 ILE A CA 1
ATOM 1545 C C . ILE A 1 188 ? 0.078 -11.222 -13.047 1.00 74.50 188 ILE A C 1
ATOM 1547 O O . ILE A 1 188 ? 1.097 -11.900 -12.930 1.00 74.50 188 ILE A O 1
ATOM 1551 N N . LEU A 1 189 ? -0.671 -10.867 -12.006 1.00 68.25 189 LEU A N 1
ATOM 1552 C CA . LEU A 1 189 ? -0.420 -11.341 -10.649 1.00 68.25 189 LEU A CA 1
ATOM 1553 C C . LEU A 1 189 ? -0.814 -12.816 -10.523 1.00 68.25 189 LEU A C 1
ATOM 1555 O O . LEU A 1 189 ? -1.632 -13.319 -11.292 1.00 68.25 189 LEU A O 1
ATOM 1559 N N . SER A 1 190 ? -0.304 -13.505 -9.501 1.00 60.91 190 SER A N 1
ATOM 1560 C CA . SER A 1 190 ? -0.672 -14.903 -9.215 1.00 60.91 190 SER A CA 1
ATOM 1561 C C . SER A 1 190 ? -2.169 -15.097 -8.945 1.00 60.91 190 SER A C 1
ATOM 1563 O O . SER A 1 190 ? -2.684 -16.197 -9.097 1.00 60.91 190 SER A O 1
ATOM 1565 N N . SER A 1 191 ? -2.879 -14.028 -8.577 1.00 60.25 191 SER A N 1
ATOM 1566 C CA . SER A 1 191 ? -4.340 -14.001 -8.452 1.00 60.25 191 SER A CA 1
ATOM 1567 C C . SER A 1 191 ? -5.083 -13.946 -9.795 1.00 60.25 191 SER A C 1
ATOM 1569 O O . SER A 1 191 ? -6.309 -13.937 -9.813 1.00 60.25 191 SER A O 1
ATOM 1571 N N . GLY A 1 192 ? -4.369 -13.830 -10.919 1.00 64.50 192 GLY A N 1
ATOM 1572 C CA . GLY A 1 192 ? -4.931 -13.582 -12.249 1.00 64.50 192 GLY A CA 1
ATOM 1573 C C . GLY A 1 192 ? -5.292 -12.115 -12.516 1.00 64.50 192 GLY A C 1
ATOM 1574 O O . GLY A 1 192 ? -5.636 -11.765 -13.646 1.00 64.50 192 GLY A O 1
ATOM 1575 N N . LYS A 1 193 ? -5.193 -11.229 -11.513 1.00 69.75 193 LYS A N 1
ATOM 1576 C CA . LYS A 1 193 ? -5.451 -9.793 -11.685 1.00 69.75 193 LYS A CA 1
ATOM 1577 C C . LYS A 1 193 ? -4.346 -9.143 -12.521 1.00 69.75 193 LYS A C 1
ATOM 1579 O O . LYS A 1 193 ? -3.160 -9.398 -12.314 1.00 69.75 193 LYS A O 1
ATOM 1584 N N . LYS A 1 194 ? -4.752 -8.255 -13.429 1.00 76.69 194 LYS A N 1
ATOM 1585 C CA . LYS A 1 194 ? -3.849 -7.438 -14.245 1.00 76.69 194 LYS A CA 1
ATOM 1586 C C . LYS A 1 194 ? -3.454 -6.167 -13.499 1.00 76.69 194 LYS A C 1
ATOM 1588 O O . LYS A 1 194 ? -4.315 -5.446 -12.997 1.00 76.69 194 LYS A O 1
ATOM 1593 N N . LEU A 1 195 ? -2.158 -5.888 -13.463 1.00 80.06 195 LEU A N 1
ATOM 1594 C CA . LEU A 1 195 ? -1.566 -4.668 -12.932 1.00 80.06 195 LEU A CA 1
ATOM 1595 C C . LEU A 1 195 ? -0.825 -3.960 -14.067 1.00 80.06 195 LEU A C 1
ATOM 1597 O O . LEU A 1 195 ? 0.126 -4.502 -14.624 1.00 80.06 195 LEU A O 1
ATOM 1601 N N . VAL A 1 196 ? -1.253 -2.747 -14.407 1.00 85.94 196 VAL A N 1
ATOM 1602 C CA . VAL A 1 196 ? -0.599 -1.945 -15.446 1.00 85.94 196 VAL A CA 1
ATOM 1603 C C . VAL A 1 196 ? 0.407 -1.010 -14.790 1.00 85.94 196 VAL A C 1
ATOM 1605 O O . VAL A 1 196 ? 0.037 -0.126 -14.020 1.00 85.94 196 VAL A O 1
ATOM 1608 N N . LEU A 1 197 ? 1.682 -1.200 -15.111 1.00 88.56 197 LEU A N 1
ATOM 1609 C CA . LEU A 1 197 ? 2.756 -0.291 -14.745 1.00 88.56 197 LEU A CA 1
ATOM 1610 C C . LEU A 1 197 ? 2.871 0.795 -15.810 1.00 88.56 197 LEU A C 1
ATOM 1612 O O . LEU A 1 197 ? 2.961 0.502 -17.002 1.00 88.56 197 LEU A O 1
ATOM 1616 N N . THR A 1 198 ? 2.895 2.050 -15.378 1.00 91.12 198 THR A N 1
ATOM 1617 C CA . THR A 1 198 ? 3.086 3.218 -16.244 1.00 91.12 198 THR A CA 1
ATOM 1618 C C . THR A 1 198 ? 4.457 3.837 -16.019 1.00 91.12 198 THR A C 1
ATOM 1620 O O . THR A 1 198 ? 4.999 3.727 -14.920 1.00 91.12 198 THR A O 1
ATOM 1623 N N . ASN A 1 199 ? 4.977 4.554 -17.019 1.00 92.50 199 ASN A N 1
ATOM 1624 C CA . ASN A 1 199 ? 6.304 5.181 -16.976 1.00 92.50 199 ASN A CA 1
ATOM 1625 C C . ASN A 1 199 ? 7.422 4.158 -16.715 1.00 92.50 199 ASN A C 1
ATOM 1627 O O . ASN A 1 199 ? 8.337 4.395 -15.931 1.00 92.50 199 ASN A O 1
ATOM 1631 N N . VAL A 1 200 ? 7.317 2.992 -17.354 1.00 94.50 200 VAL A N 1
ATOM 1632 C CA . VAL A 1 200 ? 8.340 1.947 -17.308 1.00 94.50 200 VAL A CA 1
ATOM 1633 C C . VAL A 1 200 ? 9.462 2.312 -18.265 1.00 94.50 200 VAL A C 1
ATOM 1635 O O . VAL A 1 200 ? 9.188 2.646 -19.414 1.00 94.50 200 VAL A O 1
ATOM 1638 N N . TYR A 1 201 ? 10.711 2.240 -17.814 1.00 96.00 201 TYR A N 1
ATOM 1639 C CA . TYR A 1 201 ? 11.882 2.502 -18.645 1.00 96.00 201 TYR A CA 1
ATOM 1640 C C . TYR A 1 201 ? 12.402 1.229 -19.298 1.00 96.00 201 TYR A C 1
ATOM 1642 O O . TYR A 1 201 ? 12.595 0.209 -18.641 1.00 96.00 201 TYR A O 1
ATOM 1650 N N . TYR A 1 202 ? 12.641 1.297 -20.603 1.00 95.81 202 TYR A N 1
ATOM 1651 C CA . TYR A 1 202 ? 13.260 0.229 -21.369 1.00 95.81 202 TYR A CA 1
ATOM 1652 C C . TYR A 1 202 ? 14.781 0.387 -21.355 1.00 95.81 202 TYR A C 1
ATOM 1654 O O . TYR A 1 202 ? 15.325 1.356 -21.890 1.00 95.81 202 TYR A O 1
ATOM 1662 N N . VAL A 1 203 ? 15.452 -0.584 -20.742 1.00 94.50 203 VAL A N 1
ATOM 1663 C CA . VAL A 1 203 ? 16.907 -0.667 -20.617 1.00 94.50 203 VAL A CA 1
ATOM 1664 C C . VAL A 1 203 ? 17.306 -2.104 -20.971 1.00 94.50 203 VAL A C 1
ATOM 1666 O O . VAL A 1 203 ? 17.194 -2.980 -20.118 1.00 94.50 203 VAL A O 1
ATOM 1669 N N . PRO A 1 204 ? 17.739 -2.400 -22.210 1.00 91.88 204 PRO A N 1
ATOM 1670 C CA . PRO A 1 204 ? 18.051 -3.775 -22.617 1.00 91.88 204 PRO A CA 1
ATOM 1671 C C . PRO A 1 204 ? 19.228 -4.383 -21.845 1.00 91.88 204 PRO A C 1
ATOM 1673 O O . PRO A 1 204 ? 19.286 -5.596 -21.667 1.00 91.88 204 PRO A O 1
ATOM 1676 N N . ASP A 1 205 ? 20.139 -3.543 -21.351 1.00 89.25 205 ASP A N 1
ATOM 1677 C CA . ASP A 1 205 ? 21.376 -3.981 -20.701 1.00 89.25 205 ASP A CA 1
ATOM 1678 C C . ASP A 1 205 ? 21.162 -4.501 -19.265 1.00 89.25 205 ASP A C 1
ATOM 1680 O O . ASP A 1 205 ? 22.080 -5.066 -18.661 1.00 89.25 205 ASP A O 1
ATOM 1684 N N . ILE A 1 206 ? 19.960 -4.340 -18.689 1.00 88.06 206 ILE A N 1
ATOM 1685 C CA . ILE A 1 206 ? 19.660 -4.872 -17.355 1.00 88.06 206 ILE A CA 1
ATOM 1686 C C . ILE A 1 206 ? 19.328 -6.369 -17.419 1.00 88.06 206 ILE A C 1
ATOM 1688 O O . ILE A 1 206 ? 18.560 -6.852 -18.251 1.00 88.06 206 ILE A O 1
ATOM 1692 N N . LYS A 1 207 ? 19.886 -7.131 -16.476 1.00 86.56 207 LYS A N 1
ATOM 1693 C CA . LYS A 1 207 ? 19.726 -8.593 -16.441 1.00 86.56 207 LYS A CA 1
ATOM 1694 C C . LYS A 1 207 ? 18.335 -9.052 -16.009 1.00 86.56 207 LYS A C 1
ATOM 1696 O O . LYS A 1 207 ? 17.928 -10.151 -16.367 1.00 86.56 207 LYS A O 1
ATOM 1701 N N . LYS A 1 208 ? 17.637 -8.243 -15.213 1.00 88.12 208 LYS A N 1
ATOM 1702 C CA . LYS A 1 208 ? 16.302 -8.536 -14.690 1.00 88.12 208 LYS A CA 1
ATOM 1703 C C . LYS A 1 208 ? 15.461 -7.274 -14.687 1.00 88.12 208 LYS A C 1
ATOM 1705 O O . LYS A 1 208 ? 15.992 -6.192 -14.444 1.00 88.12 208 LYS A O 1
ATOM 1710 N N . ASN A 1 209 ? 14.161 -7.423 -14.906 1.00 90.50 209 ASN A N 1
ATOM 1711 C CA . ASN A 1 209 ? 13.236 -6.306 -14.762 1.00 90.50 209 ASN A CA 1
ATOM 1712 C C . ASN A 1 209 ? 13.184 -5.870 -13.290 1.00 90.50 209 ASN A C 1
ATOM 1714 O O . ASN A 1 209 ? 13.391 -6.677 -12.386 1.00 90.50 209 ASN A O 1
ATOM 1718 N N . LEU A 1 210 ? 12.907 -4.599 -13.040 1.00 90.38 210 LEU A N 1
ATOM 1719 C CA . LEU A 1 210 ? 12.872 -4.013 -11.707 1.00 90.38 210 LEU A CA 1
ATOM 1720 C C . LEU A 1 210 ? 11.491 -3.422 -11.453 1.00 90.38 210 LEU A C 1
ATOM 1722 O O . LEU A 1 210 ? 11.051 -2.515 -12.165 1.00 90.38 210 LEU A O 1
ATOM 1726 N N . VAL A 1 211 ? 10.821 -3.924 -10.419 1.00 88.12 211 VAL A N 1
ATOM 1727 C CA . VAL A 1 211 ? 9.537 -3.416 -9.952 1.00 88.12 211 VAL A CA 1
ATOM 1728 C C . VAL A 1 211 ? 9.731 -2.650 -8.652 1.00 88.12 211 VAL A C 1
ATOM 1730 O O . VAL A 1 211 ? 10.053 -3.236 -7.621 1.00 88.12 211 VAL A O 1
ATOM 1733 N N . SER A 1 212 ? 9.502 -1.338 -8.699 1.00 87.75 212 SER A N 1
ATOM 1734 C CA . SER A 1 212 ? 9.547 -0.472 -7.523 1.00 87.75 212 SER A CA 1
ATOM 1735 C C . SER A 1 212 ? 8.322 -0.677 -6.629 1.00 87.75 212 SER A C 1
ATOM 1737 O O . SER A 1 212 ? 7.193 -0.363 -7.023 1.00 87.75 212 SER A O 1
ATOM 1739 N N . ALA A 1 213 ? 8.548 -1.135 -5.397 1.00 79.75 213 ALA A N 1
ATOM 1740 C CA . ALA A 1 213 ? 7.502 -1.209 -4.376 1.00 79.75 213 ALA A CA 1
ATOM 1741 C C . ALA A 1 213 ? 6.954 0.184 -4.029 1.00 79.75 213 ALA A C 1
ATOM 1743 O O . ALA A 1 213 ? 5.748 0.382 -3.877 1.00 79.75 213 ALA A O 1
ATOM 1744 N N . SER A 1 214 ? 7.851 1.173 -3.936 1.00 76.38 214 SER A N 1
ATOM 1745 C CA . SER A 1 214 ? 7.509 2.530 -3.509 1.00 76.38 214 SER A CA 1
ATOM 1746 C C . SER A 1 214 ? 6.585 3.240 -4.507 1.00 76.38 214 SER A C 1
ATOM 1748 O O . SER A 1 214 ? 5.665 3.954 -4.100 1.00 76.38 214 SER A O 1
ATOM 1750 N N . LEU A 1 215 ? 6.776 3.012 -5.811 1.00 80.38 215 LEU A N 1
ATOM 1751 C CA . LEU A 1 215 ? 5.887 3.527 -6.852 1.00 80.38 215 LEU A CA 1
ATOM 1752 C C . LEU A 1 215 ? 4.537 2.811 -6.882 1.00 80.38 215 LEU A C 1
ATOM 1754 O O . LEU A 1 215 ? 3.520 3.467 -7.111 1.00 80.38 215 LEU A O 1
ATOM 1758 N N . LEU A 1 216 ? 4.514 1.500 -6.614 1.00 75.94 216 LEU A N 1
ATOM 1759 C CA . LEU A 1 216 ? 3.256 0.757 -6.533 1.00 75.94 216 LEU A CA 1
ATOM 1760 C C . LEU A 1 216 ? 2.374 1.344 -5.437 1.00 75.94 216 LEU A C 1
ATOM 1762 O O . LEU A 1 216 ? 1.239 1.721 -5.707 1.00 75.94 216 LEU A O 1
ATOM 1766 N N . PHE A 1 217 ? 2.935 1.534 -4.242 1.00 64.50 217 PHE A N 1
ATOM 1767 C CA . PHE A 1 217 ? 2.212 2.119 -3.117 1.00 64.50 217 PHE A CA 1
ATOM 1768 C C . PHE A 1 217 ? 1.668 3.523 -3.431 1.00 64.50 217 PHE A C 1
ATOM 1770 O O . PHE A 1 217 ? 0.500 3.814 -3.182 1.00 64.50 217 PHE A O 1
ATOM 1777 N N . LYS A 1 218 ? 2.486 4.398 -4.033 1.00 64.94 218 LYS A N 1
ATOM 1778 C CA . LYS A 1 218 ? 2.072 5.773 -4.373 1.00 64.94 218 LYS A CA 1
ATOM 1779 C C . LYS A 1 218 ? 0.912 5.826 -5.367 1.00 64.94 218 LYS A C 1
ATOM 1781 O O . LYS A 1 218 ? 0.063 6.707 -5.246 1.00 64.94 218 LYS A O 1
ATOM 1786 N N . ASN A 1 219 ? 0.876 4.922 -6.342 1.00 60.16 219 ASN A N 1
ATOM 1787 C CA . ASN A 1 219 ? -0.204 4.886 -7.326 1.00 60.16 219 ASN A CA 1
ATOM 1788 C C . ASN A 1 219 ? -1.499 4.301 -6.742 1.00 60.16 219 ASN A C 1
ATOM 1790 O O . ASN A 1 219 ? -2.571 4.790 -7.086 1.00 60.16 219 ASN A O 1
ATOM 1794 N N . SER A 1 220 ? -1.409 3.355 -5.802 1.00 49.56 220 SER A N 1
ATOM 1795 C CA . SER A 1 220 ? -2.569 2.813 -5.074 1.00 49.56 220 SER A CA 1
ATOM 1796 C C . SER A 1 220 ? -3.252 3.842 -4.166 1.00 49.56 220 SER A C 1
ATOM 1798 O O . SER A 1 220 ? -4.458 3.781 -3.962 1.00 49.56 220 SER A O 1
ATOM 1800 N N . VAL A 1 221 ? -2.499 4.806 -3.622 1.00 39.31 221 VAL A N 1
ATOM 1801 C CA . VAL A 1 221 ? -3.051 5.868 -2.756 1.00 39.31 221 VAL A CA 1
ATOM 1802 C C . VAL A 1 221 ? -3.785 6.946 -3.568 1.00 39.31 221 VAL A C 1
ATOM 1804 O O . VAL A 1 221 ? -4.722 7.553 -3.066 1.00 39.31 221 VAL A O 1
ATOM 1807 N N . LYS A 1 222 ? -3.410 7.171 -4.835 1.00 39.06 222 LYS A N 1
ATOM 1808 C CA . LYS A 1 222 ? -4.044 8.175 -5.712 1.00 39.06 222 LYS A CA 1
ATOM 1809 C C . LYS A 1 222 ? -5.356 7.719 -6.362 1.00 39.06 222 LYS A C 1
ATOM 1811 O O . LYS A 1 222 ? -6.029 8.542 -6.973 1.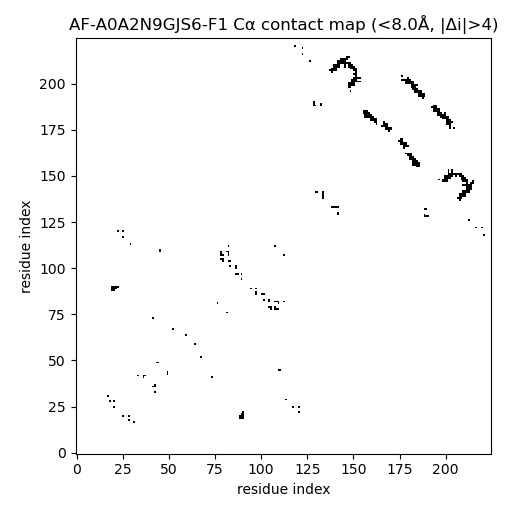00 39.06 222 LYS A O 1
ATOM 1816 N N . SER A 1 223 ? -5.706 6.434 -6.284 1.00 32.06 223 SER A N 1
ATOM 1817 C CA . SER A 1 223 ? -6.915 5.874 -6.908 1.00 32.06 223 SER A CA 1
ATOM 1818 C C . SER A 1 223 ? -8.152 5.858 -6.007 1.00 32.06 223 SER A C 1
ATOM 1820 O O . SER A 1 223 ? -9.181 5.331 -6.423 1.00 32.06 223 SER A O 1
ATOM 1822 N N . TYR A 1 224 ? -8.070 6.405 -4.794 1.00 25.70 224 TYR A N 1
ATOM 1823 C CA . TYR A 1 224 ? -9.212 6.522 -3.891 1.00 25.70 224 TYR A CA 1
ATOM 1824 C C . TYR A 1 224 ? -9.721 7.978 -3.890 1.00 25.70 224 TYR A C 1
ATOM 1826 O O . TYR A 1 224 ? -8.914 8.866 -3.603 1.00 25.70 224 TYR A O 1
ATOM 1834 N N . PRO A 1 225 ? -10.988 8.229 -4.290 1.00 30.52 225 PRO A N 1
ATOM 1835 C CA . PRO A 1 225 ? -11.611 9.552 -4.226 1.00 30.52 225 PRO A CA 1
ATOM 1836 C C . PRO A 1 225 ? -11.824 10.027 -2.786 1.00 30.52 225 PRO A C 1
ATOM 1838 O O . PRO A 1 225 ? -11.954 9.162 -1.887 1.00 30.52 225 PRO A O 1
#